Protein AF-A0A950YPU4-F1 (afdb_monomer_lite)

Radius of gyration: 30.08 Å; chains: 1; bounding box: 72×47×86 Å

pLDDT: mean 84.78, std 13.46, range [32.69, 97.94]

Structure (mmCIF, N/CA/C/O backbone):
data_AF-A0A950YPU4-F1
#
_entry.id   AF-A0A950YPU4-F1
#
loop_
_atom_site.group_PDB
_atom_site.id
_atom_site.type_symbol
_atom_site.label_atom_id
_atom_site.label_alt_id
_atom_site.label_comp_id
_atom_site.label_asym_id
_at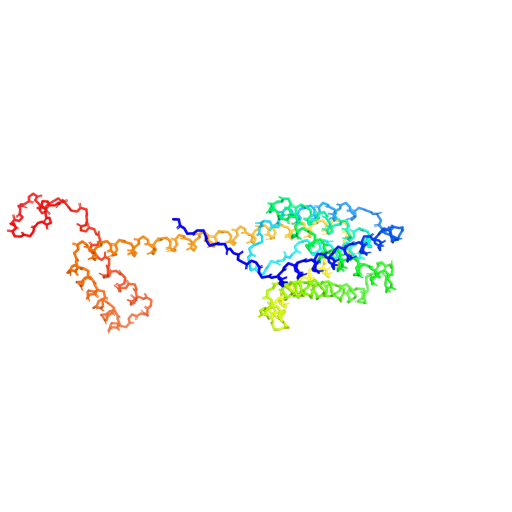om_site.label_entity_id
_atom_site.label_seq_id
_atom_site.pdbx_PDB_ins_code
_atom_site.Cartn_x
_atom_site.Cartn_y
_atom_site.Cartn_z
_atom_site.occupancy
_atom_site.B_iso_or_equiv
_atom_site.auth_seq_id
_atom_site.auth_comp_id
_atom_site.auth_asym_id
_atom_site.auth_atom_id
_atom_site.pdbx_PDB_model_num
ATOM 1 N N . MET A 1 1 ? 6.095 -17.976 42.812 1.00 37.03 1 MET A N 1
ATOM 2 C CA . MET A 1 1 ? 7.242 -18.611 42.129 1.00 37.03 1 MET A CA 1
ATOM 3 C C . MET A 1 1 ? 6.742 -19.830 41.375 1.00 37.03 1 MET A C 1
ATOM 5 O O . MET A 1 1 ? 6.429 -20.829 41.999 1.00 37.03 1 MET A O 1
ATOM 9 N N . ALA A 1 2 ? 6.620 -19.720 40.057 1.00 33.47 2 ALA A N 1
ATOM 10 C CA . ALA A 1 2 ? 6.517 -20.853 39.142 1.00 33.47 2 ALA A CA 1
ATOM 11 C C . ALA A 1 2 ? 7.068 -20.357 37.800 1.00 33.47 2 ALA A C 1
ATOM 13 O O . ALA A 1 2 ? 6.346 -19.813 36.968 1.00 33.47 2 ALA A O 1
ATOM 14 N N . HIS A 1 3 ? 8.393 -20.418 37.658 1.00 37.59 3 HIS A N 1
ATOM 15 C CA . HIS A 1 3 ? 9.059 -20.189 36.383 1.00 37.59 3 HIS A CA 1
ATOM 16 C C . HIS A 1 3 ? 8.710 -21.356 35.458 1.00 37.59 3 HIS A C 1
ATOM 18 O O . HIS A 1 3 ? 9.311 -22.422 35.545 1.00 37.59 3 HIS A O 1
ATOM 24 N N . GLY A 1 4 ? 7.720 -21.150 34.589 1.00 32.69 4 GLY A N 1
ATOM 25 C CA . GLY A 1 4 ? 7.492 -22.005 33.433 1.00 32.69 4 GLY A CA 1
ATOM 26 C C . GLY A 1 4 ? 8.664 -21.850 32.472 1.00 32.69 4 GLY A C 1
ATOM 27 O O . GLY A 1 4 ? 8.747 -20.877 31.724 1.00 32.69 4 GLY A O 1
ATOM 28 N N . THR A 1 5 ? 9.601 -22.788 32.528 1.00 39.25 5 THR A N 1
ATOM 29 C CA . THR A 1 5 ? 10.620 -22.976 31.504 1.00 39.25 5 THR A CA 1
ATOM 30 C C . THR A 1 5 ? 9.911 -23.373 30.214 1.00 39.25 5 THR A C 1
ATOM 32 O O . THR A 1 5 ? 9.406 -24.483 30.070 1.00 39.25 5 THR A O 1
ATOM 35 N N . ALA A 1 6 ? 9.838 -22.437 29.268 1.00 40.47 6 ALA A N 1
ATOM 36 C CA . ALA A 1 6 ? 9.445 -22.730 27.901 1.00 40.47 6 ALA A CA 1
ATOM 37 C C . ALA A 1 6 ? 10.455 -23.732 27.326 1.00 40.47 6 ALA A C 1
ATOM 39 O O . ALA A 1 6 ? 11.564 -23.365 26.933 1.00 40.47 6 ALA A O 1
ATOM 40 N N . VAL A 1 7 ? 10.087 -25.012 27.321 1.00 41.72 7 VAL A N 1
ATOM 41 C CA . VAL A 1 7 ? 10.787 -26.048 26.568 1.00 41.72 7 VAL A CA 1
ATOM 42 C C . VAL A 1 7 ? 10.621 -25.680 25.098 1.00 41.72 7 VAL A C 1
ATOM 44 O O . VAL A 1 7 ? 9.592 -25.940 24.483 1.00 41.72 7 VAL A O 1
ATOM 47 N N . SER A 1 8 ? 11.608 -24.980 24.543 1.00 47.50 8 SER A N 1
ATOM 48 C CA . SER A 1 8 ? 11.641 -24.677 23.119 1.00 47.50 8 SER A CA 1
ATOM 49 C C . SER A 1 8 ? 11.805 -25.989 22.362 1.00 47.50 8 SER A C 1
ATOM 51 O O . SER A 1 8 ? 12.873 -26.604 22.435 1.00 47.50 8 SER A O 1
ATOM 53 N N . GLU A 1 9 ? 10.766 -26.434 21.660 1.00 54.72 9 GLU A N 1
ATOM 54 C CA . GLU A 1 9 ? 10.845 -27.657 20.874 1.00 54.72 9 GLU A CA 1
ATOM 55 C C . GLU A 1 9 ? 12.025 -27.596 19.880 1.00 54.72 9 GLU A C 1
ATOM 57 O O . GLU A 1 9 ? 12.201 -26.591 19.176 1.00 54.72 9 GLU A O 1
ATOM 62 N N . PRO A 1 10 ? 12.838 -28.661 19.760 1.00 56.00 10 PRO A N 1
ATOM 63 C CA . PRO A 1 10 ? 14.021 -28.688 18.893 1.00 56.00 10 PRO A CA 1
ATOM 64 C C . PRO A 1 10 ? 13.716 -28.440 17.400 1.00 56.00 10 PRO A C 1
ATOM 66 O O . PRO A 1 10 ? 14.619 -28.089 16.635 1.00 56.00 10 PRO A O 1
ATOM 69 N N . GLY A 1 11 ? 12.452 -28.567 16.974 1.00 61.72 11 GLY A N 1
ATOM 70 C CA . GLY A 1 11 ? 11.996 -28.239 15.620 1.00 61.72 11 GLY A CA 1
ATOM 71 C C . GLY A 1 11 ? 11.970 -26.737 15.308 1.00 61.72 11 GLY A C 1
ATOM 72 O O . GLY A 1 11 ? 12.298 -26.341 14.187 1.00 61.72 11 GLY A O 1
ATOM 73 N N . VAL A 1 12 ? 11.669 -25.890 16.297 1.00 66.06 12 VAL A N 1
ATOM 74 C CA . VAL A 1 12 ? 11.501 -24.436 16.109 1.00 66.06 12 VAL A CA 1
ATOM 75 C C . VAL A 1 12 ? 12.838 -23.771 15.779 1.00 66.06 12 VAL A C 1
ATOM 77 O O . VAL A 1 12 ? 12.931 -22.962 14.855 1.00 66.06 12 VAL A O 1
ATOM 80 N N . TRP A 1 13 ? 13.914 -24.176 16.455 1.00 69.62 13 TRP A N 1
ATOM 81 C CA . TRP A 1 13 ? 15.266 -23.667 16.199 1.00 69.62 13 TRP A CA 1
ATOM 82 C C . TRP A 1 13 ? 15.787 -24.020 14.803 1.00 69.62 13 TRP A C 1
ATOM 84 O O . TRP A 1 13 ? 16.475 -23.213 14.175 1.00 69.62 13 TRP A O 1
ATOM 94 N N . ARG A 1 14 ? 15.447 -25.211 14.293 1.00 78.50 14 ARG A N 1
ATOM 95 C CA . ARG A 1 14 ? 15.805 -25.622 12.927 1.00 78.50 14 ARG A CA 1
ATOM 96 C C . ARG A 1 14 ? 15.049 -24.795 11.891 1.00 78.50 14 ARG A C 1
ATOM 98 O O . ARG A 1 14 ? 15.677 -24.309 10.954 1.00 78.50 14 ARG A O 1
ATOM 105 N N . ALA A 1 15 ? 13.752 -24.568 12.095 1.00 78.69 15 ALA A N 1
ATOM 106 C CA . ALA A 1 15 ? 12.942 -23.727 11.217 1.00 78.69 15 ALA A CA 1
ATOM 107 C C . ALA A 1 15 ? 13.477 -22.287 11.133 1.00 78.69 15 ALA A C 1
ATOM 109 O O . ALA A 1 15 ? 13.693 -21.775 10.037 1.00 78.69 15 ALA A O 1
ATOM 110 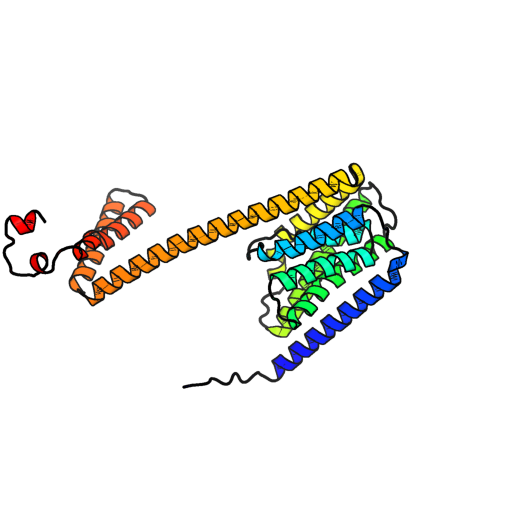N N . HIS A 1 16 ? 13.805 -21.671 12.274 1.00 81.25 16 HIS A N 1
ATOM 111 C CA . HIS A 1 16 ? 14.396 -20.329 12.307 1.00 81.25 16 HIS A CA 1
ATOM 112 C C . HIS A 1 16 ? 15.726 -20.260 11.546 1.00 81.25 16 HIS A C 1
ATOM 114 O O . HIS A 1 16 ? 15.958 -19.312 10.799 1.00 81.25 16 HIS A O 1
ATOM 120 N N . ARG A 1 17 ? 16.594 -21.273 11.691 1.00 84.75 17 ARG A N 1
ATOM 121 C CA . ARG A 1 17 ? 17.869 -21.339 10.957 1.00 84.75 17 ARG A CA 1
ATOM 122 C C . ARG A 1 17 ? 17.663 -21.476 9.452 1.00 84.75 17 ARG A C 1
ATOM 124 O O . ARG A 1 17 ? 18.348 -20.796 8.699 1.00 84.75 17 ARG A O 1
ATOM 131 N N . VAL A 1 18 ? 16.724 -22.314 9.012 1.00 84.56 18 VAL A N 1
ATOM 132 C CA . VAL A 1 18 ? 16.410 -22.478 7.583 1.00 84.56 18 VAL A CA 1
ATOM 133 C C . VAL A 1 18 ? 15.853 -21.182 6.999 1.00 84.56 18 VAL A C 1
ATOM 135 O O . VAL A 1 18 ? 16.337 -20.730 5.965 1.00 84.56 18 VAL A O 1
ATOM 138 N N . VAL A 1 19 ? 14.896 -20.542 7.676 1.00 83.69 19 VAL A N 1
ATOM 139 C CA . VAL A 1 19 ? 14.321 -19.262 7.230 1.00 83.69 19 VAL A CA 1
ATOM 140 C C . VAL A 1 19 ? 15.390 -18.174 7.146 1.00 83.69 19 VAL A C 1
ATOM 142 O O . VAL A 1 19 ? 15.451 -17.455 6.148 1.00 83.69 19 VAL A O 1
ATOM 145 N N . LEU A 1 20 ? 16.267 -18.080 8.149 1.00 85.88 20 LEU A N 1
ATOM 146 C CA . LEU A 1 20 ? 17.406 -17.164 8.128 1.00 85.88 20 LEU A CA 1
ATOM 147 C C . LEU A 1 20 ? 18.343 -17.441 6.952 1.00 85.88 20 LEU A C 1
ATOM 149 O O . LEU A 1 20 ? 18.664 -16.516 6.218 1.00 85.88 20 LEU A O 1
ATOM 153 N N . LEU A 1 21 ? 18.748 -18.697 6.745 1.00 87.12 21 LEU A N 1
ATOM 154 C CA . LEU A 1 21 ? 19.640 -19.074 5.647 1.00 87.12 21 LEU A CA 1
ATOM 155 C C . LEU A 1 21 ? 19.035 -18.727 4.285 1.00 87.12 21 LEU A C 1
ATOM 157 O O . LEU A 1 21 ? 19.708 -18.104 3.470 1.00 87.12 21 LEU A O 1
ATOM 161 N N . VAL A 1 22 ? 17.764 -19.068 4.055 1.00 87.00 22 VAL A N 1
ATOM 162 C CA . VAL A 1 22 ? 17.059 -18.746 2.804 1.00 87.00 22 VAL A CA 1
ATOM 163 C C . VAL A 1 22 ? 16.968 -17.232 2.604 1.00 87.00 22 VAL A C 1
ATOM 165 O O . VAL A 1 22 ? 17.286 -16.740 1.522 1.00 87.00 22 VAL A O 1
ATOM 168 N N . SER A 1 23 ? 16.611 -16.487 3.654 1.00 87.56 23 SER A N 1
ATOM 169 C CA . SER A 1 23 ? 16.500 -15.024 3.585 1.00 87.56 23 SER A CA 1
ATOM 170 C C . SER A 1 23 ? 17.856 -14.370 3.309 1.00 87.56 23 SER A C 1
ATOM 172 O O . SER A 1 23 ? 17.961 -13.479 2.468 1.00 87.56 23 SER A O 1
ATOM 174 N N . SER A 1 24 ? 18.921 -14.836 3.968 1.00 88.69 24 SER A N 1
ATOM 175 C CA . SER A 1 24 ? 20.287 -14.344 3.764 1.00 88.69 24 SER A CA 1
ATOM 176 C C . SER A 1 24 ? 20.830 -14.684 2.377 1.00 88.69 24 SER A C 1
ATOM 178 O O . SER A 1 24 ? 21.440 -13.822 1.749 1.00 88.69 24 SER A O 1
ATOM 180 N N . LEU A 1 25 ? 20.587 -15.898 1.871 1.00 89.62 25 LEU A N 1
ATOM 181 C CA . LEU A 1 25 ? 20.985 -16.299 0.517 1.00 89.62 25 LEU A CA 1
ATOM 182 C C . LEU A 1 25 ? 20.249 -15.480 -0.546 1.00 89.62 25 LEU A C 1
ATOM 184 O O . LEU A 1 25 ? 20.878 -14.980 -1.477 1.00 89.62 25 LEU A O 1
ATOM 188 N N . GLY A 1 26 ? 18.939 -15.287 -0.391 1.00 88.31 26 GLY A N 1
ATOM 189 C CA . GLY A 1 26 ? 18.154 -14.459 -1.304 1.00 88.31 26 GLY A CA 1
ATOM 190 C C . GLY A 1 26 ? 18.555 -12.983 -1.273 1.00 88.31 26 GLY A C 1
ATOM 191 O O . GLY A 1 26 ? 18.654 -12.339 -2.320 1.00 88.31 26 GLY A O 1
ATOM 192 N N . LEU A 1 27 ? 18.865 -12.446 -0.090 1.00 90.00 27 LEU A N 1
ATOM 193 C CA . LEU A 1 27 ? 19.398 -11.090 0.046 1.00 90.00 27 LEU A CA 1
ATOM 194 C C . LEU A 1 27 ? 20.790 -10.961 -0.597 1.00 90.00 27 LEU A C 1
ATOM 196 O O . LEU A 1 27 ? 21.054 -9.986 -1.299 1.00 90.00 27 LEU A O 1
ATOM 200 N N . ALA A 1 28 ? 21.671 -11.947 -0.416 1.00 92.00 28 ALA A N 1
ATOM 201 C CA . ALA A 1 28 ? 22.983 -11.965 -1.061 1.00 92.00 28 ALA A CA 1
ATOM 202 C C . ALA A 1 28 ? 22.856 -12.035 -2.591 1.00 92.00 28 ALA A C 1
ATOM 204 O O . ALA A 1 28 ? 23.527 -11.279 -3.294 1.00 92.00 28 ALA A O 1
ATOM 205 N N . LEU A 1 29 ? 21.951 -12.875 -3.103 1.00 92.38 29 LEU A N 1
ATOM 206 C CA . LEU A 1 29 ? 21.681 -13.000 -4.534 1.00 92.38 29 LEU A CA 1
ATOM 207 C C . LEU A 1 29 ? 21.143 -11.692 -5.126 1.00 92.38 29 LEU A C 1
ATOM 209 O O . LEU A 1 29 ? 21.689 -11.205 -6.113 1.00 92.38 29 LEU A O 1
ATOM 213 N N . SER A 1 30 ? 20.118 -11.092 -4.514 1.00 92.12 30 SER A N 1
ATOM 214 C CA . SER A 1 30 ? 19.557 -9.815 -4.985 1.00 92.12 30 SER A CA 1
ATOM 215 C C . SER A 1 30 ? 20.586 -8.684 -4.942 1.00 92.12 30 SER A C 1
ATOM 217 O O . SER A 1 30 ? 20.672 -7.906 -5.889 1.00 92.12 30 SER A O 1
ATOM 219 N N . THR A 1 31 ? 21.432 -8.641 -3.908 1.00 92.56 31 THR A N 1
ATOM 220 C CA . THR A 1 31 ? 22.546 -7.685 -3.806 1.00 92.56 31 THR A CA 1
ATOM 221 C C . THR A 1 31 ? 23.587 -7.923 -4.903 1.00 92.56 31 THR A C 1
ATOM 223 O O . THR A 1 31 ? 24.061 -6.973 -5.527 1.00 92.56 31 THR A O 1
ATOM 226 N N . GLY A 1 32 ? 23.928 -9.185 -5.177 1.00 92.12 32 GLY A N 1
ATOM 227 C CA . GLY A 1 32 ? 24.843 -9.568 -6.253 1.00 92.12 32 GLY A CA 1
ATOM 228 C C . GLY A 1 32 ? 24.324 -9.150 -7.628 1.00 92.12 32 GLY A C 1
ATOM 229 O O . GLY A 1 32 ? 25.058 -8.524 -8.391 1.00 92.12 32 GLY A O 1
ATOM 230 N N . VAL A 1 33 ? 2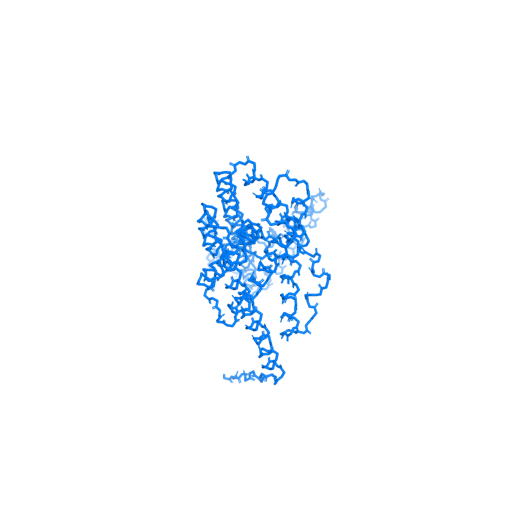3.045 -9.414 -7.916 1.00 92.25 33 VAL A N 1
ATOM 231 C CA . VAL A 1 33 ? 22.379 -9.006 -9.165 1.00 92.25 33 VAL A CA 1
ATOM 232 C C . VAL A 1 33 ? 22.330 -7.483 -9.290 1.00 92.25 33 VAL A C 1
ATOM 234 O O . VAL A 1 33 ? 22.712 -6.953 -10.332 1.00 92.25 33 VAL A O 1
ATOM 237 N N . ALA A 1 34 ? 21.928 -6.774 -8.232 1.00 91.75 34 ALA A N 1
ATOM 238 C CA . ALA A 1 34 ? 21.897 -5.313 -8.200 1.00 91.75 34 ALA A CA 1
ATOM 239 C C . ALA A 1 34 ? 23.284 -4.709 -8.474 1.00 91.75 34 ALA A C 1
ATOM 241 O O . ALA A 1 34 ? 23.422 -3.800 -9.290 1.00 91.75 34 ALA A O 1
ATOM 242 N N . ARG A 1 35 ? 24.336 -5.256 -7.853 1.00 91.81 35 ARG A N 1
ATOM 243 C CA . ARG A 1 35 ? 25.717 -4.805 -8.069 1.00 91.81 35 ARG A CA 1
ATOM 244 C C . ARG A 1 35 ? 26.214 -5.115 -9.480 1.00 91.81 35 ARG A C 1
ATOM 246 O O . ARG A 1 35 ? 26.854 -4.263 -10.090 1.00 91.81 35 ARG A O 1
ATOM 253 N N . PHE A 1 36 ? 25.922 -6.305 -10.000 1.00 92.06 36 PHE A N 1
ATOM 254 C CA . PHE A 1 36 ? 26.320 -6.711 -11.349 1.00 92.06 36 PHE A CA 1
ATOM 255 C C . PHE A 1 36 ? 25.636 -5.862 -12.429 1.00 92.06 36 PHE A C 1
ATOM 257 O O . PHE A 1 36 ? 26.261 -5.486 -13.417 1.00 92.06 36 PHE A O 1
ATOM 264 N N . ARG A 1 37 ? 24.361 -5.513 -12.222 1.00 88.75 37 ARG A N 1
ATOM 265 C CA . ARG A 1 37 ? 23.560 -4.694 -13.143 1.00 88.75 37 ARG A CA 1
ATOM 266 C C . ARG A 1 37 ? 23.671 -3.186 -12.892 1.00 88.75 37 ARG A C 1
ATOM 268 O O . ARG A 1 37 ? 23.079 -2.423 -13.645 1.00 88.75 37 ARG A O 1
ATOM 275 N N . LEU A 1 38 ? 24.475 -2.737 -11.927 1.00 84.19 38 LEU A N 1
ATOM 276 C CA . LEU A 1 38 ? 24.685 -1.315 -11.620 1.00 84.19 38 LEU A CA 1
ATOM 277 C C . LEU A 1 38 ? 25.009 -0.435 -12.852 1.00 84.19 38 LEU A C 1
ATOM 279 O O . LEU A 1 38 ? 24.516 0.690 -12.897 1.00 84.19 38 LEU A O 1
ATOM 283 N N . PRO A 1 39 ? 25.793 -0.884 -13.859 1.00 86.19 39 PRO A N 1
ATOM 284 C CA . PRO A 1 39 ? 26.062 -0.071 -15.052 1.00 86.19 39 PRO A CA 1
ATOM 285 C C . PRO A 1 39 ? 24.850 0.116 -15.977 1.00 86.19 39 PRO A C 1
ATOM 287 O O . PRO A 1 39 ? 24.856 1.019 -16.804 1.00 86.19 39 PRO A O 1
ATOM 290 N N . SER A 1 40 ? 23.827 -0.737 -15.855 1.00 79.88 40 SER A N 1
ATOM 291 C CA . SER A 1 40 ? 22.588 -0.663 -16.646 1.00 79.88 40 SER A CA 1
ATOM 292 C C . SER A 1 40 ? 21.517 0.237 -16.022 1.00 79.88 40 SER A C 1
ATOM 294 O O . SER A 1 40 ? 20.440 0.392 -16.593 1.00 79.88 40 SER A O 1
ATOM 296 N N . ASP A 1 41 ? 21.795 0.809 -14.847 1.00 88.25 41 ASP A N 1
ATOM 297 C CA . ASP A 1 41 ? 20.858 1.683 -14.153 1.00 88.25 41 ASP A CA 1
ATOM 298 C C . ASP A 1 41 ? 20.869 3.102 -14.732 1.00 88.25 41 ASP A C 1
ATOM 300 O O . ASP A 1 41 ? 21.918 3.728 -14.912 1.00 88.25 41 ASP A O 1
ATOM 304 N N . HIS A 1 42 ? 19.677 3.655 -14.934 1.00 87.62 42 HIS A N 1
ATOM 305 C CA . HIS A 1 42 ? 19.490 5.042 -15.328 1.00 87.62 42 HIS A CA 1
ATOM 306 C C . HIS A 1 42 ? 19.556 5.934 -14.086 1.00 87.62 42 HIS A C 1
ATOM 308 O O . HIS A 1 42 ? 18.779 5.772 -13.147 1.00 87.62 42 HIS A O 1
ATOM 314 N N . ARG A 1 43 ? 20.475 6.904 -14.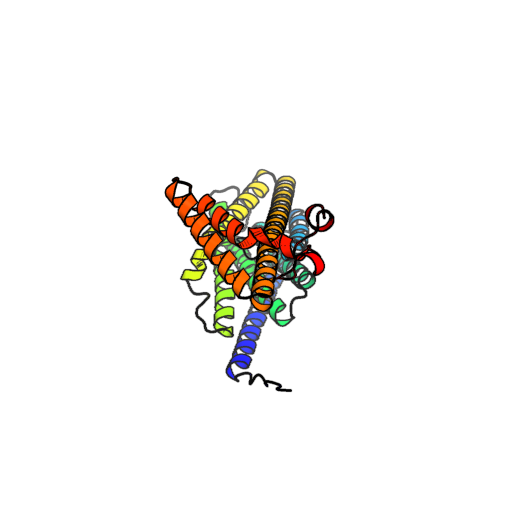075 1.00 86.88 43 ARG A N 1
ATOM 315 C CA . ARG A 1 43 ? 20.612 7.879 -12.983 1.00 86.88 43 ARG A CA 1
ATOM 316 C C . ARG A 1 43 ? 20.190 9.254 -13.467 1.00 86.88 43 ARG A C 1
ATOM 318 O O . ARG A 1 43 ? 20.810 9.813 -14.367 1.00 86.88 43 ARG A O 1
ATOM 325 N N . ASN A 1 44 ? 19.128 9.793 -12.882 1.00 91.81 44 ASN A N 1
ATOM 326 C CA . ASN A 1 44 ? 18.585 11.103 -13.236 1.00 91.81 44 ASN A CA 1
ATOM 327 C C . ASN A 1 44 ? 17.854 11.724 -12.027 1.00 91.81 44 ASN A C 1
ATOM 329 O O . ASN A 1 44 ? 17.923 11.206 -10.911 1.00 91.81 44 ASN A O 1
ATOM 333 N N . GLY A 1 45 ? 17.130 12.829 -12.234 1.00 91.88 45 GLY A N 1
ATOM 334 C CA . GLY A 1 45 ? 16.366 13.485 -11.164 1.00 91.88 45 GLY A CA 1
ATOM 335 C C . GLY A 1 45 ? 15.344 12.574 -10.464 1.00 91.88 45 GLY A C 1
ATOM 336 O O . GLY A 1 45 ? 15.075 12.763 -9.278 1.00 91.88 45 GLY A O 1
ATOM 337 N N . LEU A 1 46 ? 14.824 11.543 -11.146 1.00 94.56 46 LEU A N 1
ATOM 338 C CA . LEU A 1 46 ? 13.898 10.577 -10.549 1.00 94.56 46 LEU A CA 1
ATOM 339 C C . LEU A 1 46 ? 14.581 9.735 -9.463 1.00 94.56 46 LEU A C 1
ATOM 341 O O . LEU A 1 46 ? 13.938 9.415 -8.468 1.00 94.56 46 LEU A O 1
ATOM 345 N N . SER A 1 47 ? 15.879 9.435 -9.591 1.00 94.94 47 SER A N 1
ATOM 346 C CA . SER A 1 47 ? 16.643 8.719 -8.558 1.00 94.94 47 SER A CA 1
ATOM 347 C C . SER A 1 47 ? 16.624 9.459 -7.218 1.00 94.94 47 SER A C 1
ATOM 349 O O . SER A 1 47 ? 16.474 8.835 -6.170 1.00 94.94 47 SER A O 1
ATOM 351 N N . VAL A 1 48 ? 16.715 10.793 -7.248 1.00 95.81 48 VAL A N 1
ATOM 352 C CA . VAL A 1 48 ? 16.647 11.629 -6.040 1.00 95.81 48 VAL A CA 1
ATOM 353 C C . VAL A 1 48 ? 15.230 11.637 -5.473 1.00 95.81 48 VAL A C 1
ATOM 355 O O . VAL A 1 48 ? 15.051 11.394 -4.281 1.00 95.81 48 VAL A O 1
ATOM 358 N N . VAL A 1 49 ? 14.218 11.849 -6.323 1.00 96.69 49 VAL A N 1
ATOM 359 C CA . VAL A 1 49 ? 12.806 11.867 -5.899 1.00 96.69 49 VAL A CA 1
ATOM 360 C C . VAL A 1 49 ? 12.403 10.537 -5.260 1.00 96.69 49 VAL A C 1
ATOM 362 O O . VAL A 1 49 ? 11.837 10.534 -4.169 1.00 96.69 49 VAL A O 1
ATOM 365 N N . LEU A 1 50 ? 12.735 9.407 -5.890 1.00 96.94 50 LEU A N 1
ATOM 366 C CA . LEU A 1 50 ? 12.424 8.080 -5.355 1.00 96.94 50 LEU A CA 1
ATOM 367 C C . LEU A 1 50 ? 13.274 7.731 -4.127 1.00 96.94 50 LEU A C 1
ATOM 369 O O . LEU A 1 50 ? 12.772 7.066 -3.227 1.00 96.94 50 LEU A O 1
ATOM 373 N N . GLY A 1 51 ? 14.515 8.217 -4.029 1.00 96.12 51 GLY A N 1
ATOM 374 C CA . GLY A 1 51 ? 15.329 8.079 -2.818 1.00 96.12 51 GLY A CA 1
ATOM 375 C C . GLY A 1 51 ? 14.720 8.804 -1.612 1.00 96.12 51 GLY A C 1
ATOM 376 O O . GLY A 1 51 ? 14.584 8.216 -0.539 1.00 96.12 51 GLY A O 1
ATOM 377 N N . VAL A 1 52 ? 14.276 10.052 -1.794 1.00 96.00 52 VAL A N 1
ATOM 378 C CA . VAL A 1 52 ? 13.571 10.819 -0.749 1.00 96.00 52 VAL A CA 1
ATOM 379 C C . VAL A 1 52 ? 12.233 10.165 -0.405 1.00 96.00 52 VAL A C 1
ATOM 381 O O . VAL A 1 52 ? 11.912 9.998 0.772 1.00 96.00 52 VAL A O 1
ATOM 384 N N . ALA A 1 53 ? 11.474 9.733 -1.414 1.00 95.50 53 ALA A N 1
ATOM 385 C CA . ALA A 1 53 ? 10.215 9.025 -1.210 1.00 95.50 53 ALA A CA 1
ATOM 386 C C . ALA A 1 53 ? 10.414 7.691 -0.468 1.00 95.50 53 ALA A C 1
ATOM 388 O O . ALA A 1 53 ? 9.588 7.332 0.369 1.00 95.50 53 ALA A O 1
ATOM 389 N N . ALA A 1 54 ? 11.522 6.979 -0.697 1.00 95.19 54 ALA A N 1
ATOM 390 C CA . ALA A 1 54 ? 11.847 5.753 0.029 1.00 95.19 54 ALA 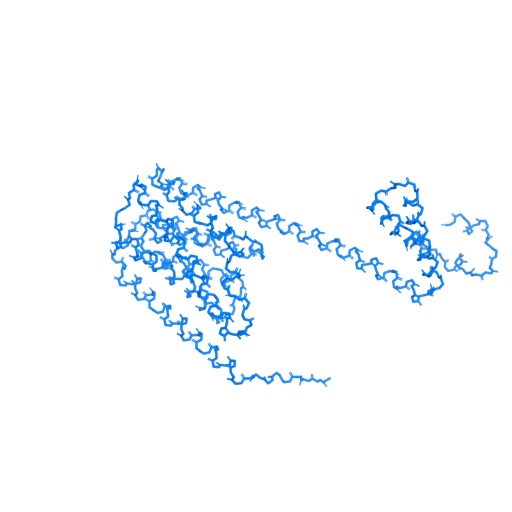A CA 1
ATOM 391 C C . ALA A 1 54 ? 12.037 6.034 1.525 1.00 95.19 54 ALA A C 1
ATOM 393 O O . ALA A 1 54 ? 11.403 5.377 2.354 1.00 95.19 54 ALA A O 1
ATOM 394 N N . LEU A 1 55 ? 12.814 7.067 1.873 1.00 94.38 55 LEU A N 1
ATOM 395 C CA . LEU A 1 55 ? 12.983 7.510 3.261 1.00 94.38 55 LEU A CA 1
ATOM 396 C C . LEU A 1 55 ? 11.641 7.916 3.890 1.00 94.38 55 LEU A C 1
ATOM 398 O O . LEU A 1 55 ? 11.312 7.465 4.987 1.00 94.38 55 LEU A O 1
ATOM 402 N N . ALA A 1 56 ? 10.838 8.713 3.178 1.00 92.06 56 ALA A N 1
ATOM 403 C CA . ALA A 1 56 ? 9.516 9.137 3.638 1.00 92.06 56 ALA A CA 1
ATOM 404 C C . ALA A 1 56 ? 8.568 7.945 3.859 1.00 92.06 56 ALA A C 1
ATOM 406 O O . ALA A 1 56 ? 7.840 7.912 4.850 1.00 92.06 56 ALA A O 1
ATOM 407 N N . SER A 1 57 ? 8.613 6.932 2.989 1.00 90.06 57 SER A N 1
ATOM 408 C CA . SER A 1 57 ? 7.805 5.715 3.122 1.00 90.06 57 SER A CA 1
ATOM 409 C C . SER A 1 57 ? 8.217 4.849 4.311 1.00 90.06 57 SER A C 1
ATOM 411 O O . SER A 1 57 ? 7.350 4.371 5.044 1.00 90.06 57 SER A O 1
ATOM 413 N N . GLY A 1 58 ? 9.522 4.716 4.564 1.00 86.62 58 GLY A N 1
ATOM 414 C CA . GLY A 1 58 ? 10.035 4.030 5.746 1.00 86.62 58 GLY A CA 1
ATOM 415 C C . GLY A 1 58 ? 9.675 4.770 7.032 1.00 86.62 58 GLY A C 1
ATOM 416 O O . GLY A 1 58 ? 9.328 4.142 8.035 1.00 86.62 58 GLY A O 1
ATOM 417 N N . LEU A 1 59 ? 9.663 6.109 6.999 1.00 86.12 59 LEU A N 1
ATOM 418 C CA . LEU A 1 59 ? 9.116 6.895 8.096 1.00 86.12 59 LEU A CA 1
ATOM 419 C C . LEU A 1 59 ? 7.630 6.599 8.240 1.00 86.12 59 LEU A C 1
ATOM 421 O O . LEU A 1 59 ? 7.244 6.186 9.313 1.00 86.12 59 LEU A O 1
ATOM 425 N N . ALA A 1 60 ? 6.798 6.686 7.204 1.00 80.44 60 ALA A N 1
ATOM 426 C CA . ALA A 1 60 ? 5.345 6.479 7.289 1.00 80.44 60 ALA A CA 1
ATOM 427 C C . ALA A 1 60 ? 4.905 5.092 7.813 1.00 80.44 60 ALA A C 1
ATOM 429 O O . ALA A 1 60 ? 3.756 4.908 8.199 1.00 80.44 60 ALA A O 1
ATOM 430 N N . VAL A 1 61 ? 5.805 4.118 7.915 1.00 71.19 61 VAL A N 1
ATOM 431 C CA . VAL A 1 61 ? 5.489 2.742 8.307 1.00 71.19 61 VAL A CA 1
ATOM 432 C C . VAL A 1 61 ? 4.844 2.621 9.707 1.00 71.19 61 VAL A C 1
ATOM 434 O O . VAL A 1 61 ? 3.956 1.794 9.899 1.00 71.19 61 VAL A O 1
ATOM 437 N N . ALA A 1 62 ? 5.204 3.447 10.699 1.00 53.59 62 ALA A N 1
ATOM 438 C CA . ALA A 1 62 ? 4.562 3.375 12.030 1.00 53.59 62 ALA A CA 1
ATOM 439 C C . ALA A 1 62 ? 3.094 3.853 12.042 1.00 53.59 62 ALA A C 1
ATOM 441 O O . ALA A 1 62 ? 2.431 3.786 13.072 1.00 53.59 62 ALA A O 1
ATOM 442 N N . SER A 1 63 ? 2.602 4.323 10.897 1.00 51.75 63 SER A N 1
ATOM 443 C CA . SER A 1 63 ? 1.264 4.861 10.697 1.00 51.75 63 SER A CA 1
ATOM 444 C C . SER A 1 63 ? 0.314 3.877 9.985 1.00 51.75 63 SER A C 1
ATOM 446 O O . SER A 1 63 ? -0.866 4.155 9.817 1.00 51.75 63 SER A O 1
ATOM 448 N N . ALA A 1 64 ? 0.787 2.704 9.562 1.00 52.66 64 ALA A N 1
ATOM 449 C CA . ALA A 1 64 ? -0.072 1.688 8.954 1.00 52.66 64 ALA A CA 1
ATOM 450 C C . ALA A 1 64 ? -0.618 0.740 10.038 1.00 52.66 64 ALA A C 1
ATOM 452 O O . ALA A 1 64 ? 0.118 -0.110 10.537 1.00 52.66 64 ALA A O 1
ATOM 453 N N . GLY A 1 65 ? -1.887 0.907 10.423 1.00 49.09 65 GLY A N 1
ATOM 454 C CA . GLY A 1 65 ? -2.631 -0.097 11.193 1.00 49.09 65 GLY A CA 1
ATOM 455 C C . GLY A 1 65 ? -2.999 -1.328 10.345 1.00 49.09 65 GLY A C 1
ATOM 456 O O . GLY A 1 65 ? -2.827 -1.323 9.129 1.00 49.09 65 GLY A O 1
ATOM 457 N N . ASP A 1 66 ? -3.539 -2.374 10.985 1.00 46.03 66 ASP A N 1
ATOM 458 C CA . ASP A 1 66 ? -3.875 -3.690 10.390 1.00 46.03 66 ASP A CA 1
ATOM 459 C C . ASP A 1 66 ? -4.907 -3.693 9.239 1.00 46.03 66 ASP A C 1
ATOM 461 O O . ASP A 1 66 ? -5.238 -4.754 8.709 1.00 46.03 66 ASP A O 1
ATOM 465 N N . THR A 1 67 ? -5.443 -2.542 8.824 1.00 39.38 67 THR A N 1
ATOM 466 C CA . THR A 1 67 ? -6.454 -2.470 7.760 1.00 39.38 67 THR A CA 1
ATOM 467 C C . THR A 1 67 ? -5.870 -1.862 6.487 1.00 39.38 67 THR A C 1
ATOM 469 O O . THR A 1 67 ? -5.322 -0.764 6.501 1.00 39.38 67 THR A O 1
ATOM 472 N N . THR A 1 68 ? -5.953 -2.636 5.393 1.00 48.78 68 THR A N 1
ATOM 473 C CA . THR A 1 68 ? -5.773 -2.244 3.976 1.00 48.78 68 THR A CA 1
ATOM 474 C C . THR A 1 68 ? -4.903 -1.004 3.756 1.00 48.78 68 THR A C 1
ATOM 476 O O . THR A 1 68 ? -5.388 0.045 3.333 1.00 48.78 68 THR A O 1
ATOM 479 N N . SER A 1 69 ? -3.610 -1.109 4.062 1.00 50.97 69 SER A N 1
ATOM 480 C CA . SER A 1 69 ? -2.676 -0.011 3.838 1.00 50.97 69 SER A CA 1
ATOM 481 C C . SER A 1 69 ? -2.204 -0.002 2.384 1.00 50.97 69 SER A C 1
ATOM 483 O O . SER A 1 69 ? -1.695 -0.994 1.860 1.00 50.97 69 SER A O 1
ATOM 485 N N . VAL A 1 70 ? -2.369 1.144 1.721 1.00 59.25 70 VAL A N 1
ATOM 486 C CA . VAL A 1 70 ? -1.616 1.469 0.506 1.00 59.25 70 VAL A CA 1
ATOM 487 C C . VAL A 1 70 ? -0.149 1.517 0.910 1.00 59.25 70 VAL A C 1
ATOM 489 O O . VAL A 1 70 ? 0.255 2.359 1.715 1.00 59.25 70 VAL A O 1
ATOM 492 N N . SER A 1 71 ? 0.653 0.592 0.393 1.00 72.75 71 SER A N 1
ATOM 493 C CA . SER A 1 71 ? 2.074 0.561 0.719 1.00 72.75 71 SER A CA 1
ATOM 494 C C . SER A 1 71 ? 2.792 1.623 -0.111 1.00 72.75 71 SER A C 1
ATOM 496 O O . SER A 1 71 ? 3.124 1.421 -1.279 1.00 72.75 71 SER A O 1
ATOM 498 N N . ALA A 1 72 ? 3.023 2.791 0.492 1.00 80.56 72 ALA A N 1
ATOM 499 C CA . ALA A 1 72 ? 3.778 3.858 -0.158 1.00 80.56 72 ALA A CA 1
ATOM 500 C C . ALA A 1 72 ? 5.209 3.406 -0.514 1.00 80.56 72 ALA A C 1
ATOM 502 O O . ALA A 1 72 ? 5.751 3.837 -1.528 1.00 80.56 72 ALA A O 1
ATOM 503 N N . SER A 1 73 ? 5.800 2.489 0.266 1.00 85.94 73 SER A N 1
ATOM 504 C CA . SER A 1 73 ? 7.110 1.905 -0.048 1.00 85.94 73 SER A CA 1
ATOM 505 C C . SER A 1 73 ? 7.052 0.997 -1.276 1.00 85.94 73 SER A C 1
ATOM 507 O O . SER A 1 73 ? 7.967 1.038 -2.094 1.00 85.94 73 SER A O 1
ATOM 509 N N . PHE A 1 74 ? 5.963 0.241 -1.464 1.00 90.62 74 PHE A N 1
ATOM 510 C CA . PHE A 1 74 ? 5.746 -0.562 -2.670 1.00 90.62 74 PHE A CA 1
ATOM 511 C C . PHE A 1 74 ? 5.693 0.304 -3.933 1.00 90.62 74 PHE A C 1
ATOM 513 O O . PHE A 1 74 ? 6.348 -0.019 -4.921 1.00 90.62 74 PHE A O 1
ATOM 520 N N . LEU A 1 75 ? 4.952 1.418 -3.904 1.00 93.50 75 LEU A N 1
ATOM 521 C CA . LEU A 1 75 ? 4.878 2.327 -5.051 1.00 93.50 75 LEU A CA 1
ATOM 522 C C . LEU A 1 75 ? 6.275 2.828 -5.444 1.00 93.50 75 LEU A C 1
ATOM 524 O O . LEU A 1 75 ? 6.640 2.805 -6.618 1.00 93.50 75 LEU A O 1
ATOM 528 N N . VAL A 1 76 ? 7.068 3.249 -4.457 1.00 95.38 76 VAL A N 1
ATOM 529 C CA . VAL A 1 76 ? 8.419 3.779 -4.677 1.00 95.38 76 VAL A CA 1
ATOM 530 C C . VAL A 1 76 ? 9.357 2.718 -5.253 1.00 95.38 76 VAL A C 1
ATOM 532 O O . VAL A 1 76 ? 10.051 2.991 -6.233 1.00 95.38 76 VAL A O 1
ATOM 535 N N . THR A 1 77 ? 9.371 1.509 -4.686 1.00 95.06 77 THR A N 1
ATOM 536 C CA . THR A 1 77 ? 10.268 0.433 -5.139 1.00 95.06 77 THR A CA 1
ATOM 537 C C . THR A 1 77 ? 9.873 -0.111 -6.507 1.00 95.06 77 THR A C 1
ATOM 539 O O . THR A 1 77 ? 10.749 -0.356 -7.337 1.00 95.06 77 THR A O 1
ATOM 542 N N . ALA A 1 78 ? 8.574 -0.234 -6.791 1.00 96.56 78 ALA A N 1
ATOM 543 C CA . ALA A 1 78 ? 8.083 -0.650 -8.100 1.00 96.56 78 ALA A CA 1
ATOM 544 C C . ALA A 1 78 ? 8.428 0.381 -9.188 1.00 96.56 78 ALA A C 1
ATOM 546 O O . ALA A 1 78 ? 8.912 0.006 -10.253 1.00 96.56 78 ALA A O 1
ATOM 547 N N . LEU A 1 79 ? 8.261 1.682 -8.919 1.00 97.06 79 LEU A N 1
ATOM 548 C CA . LEU A 1 79 ? 8.659 2.730 -9.866 1.00 97.06 79 LEU A CA 1
ATOM 549 C C . LEU A 1 79 ? 10.180 2.778 -10.070 1.00 97.06 79 LEU A C 1
ATOM 551 O O . LEU A 1 79 ? 10.636 2.968 -11.196 1.00 97.06 79 LEU A O 1
ATOM 555 N N . ALA A 1 80 ? 10.974 2.554 -9.019 1.00 97.31 80 ALA A N 1
ATOM 556 C CA . ALA A 1 80 ? 12.427 2.448 -9.151 1.00 97.31 80 ALA A CA 1
ATOM 557 C C . ALA A 1 80 ? 12.829 1.240 -10.014 1.00 97.31 80 ALA A C 1
ATOM 559 O O . ALA A 1 80 ? 13.703 1.366 -10.873 1.00 97.31 80 ALA A O 1
ATOM 560 N N . ALA A 1 81 ? 12.154 0.101 -9.841 1.00 96.81 81 ALA A N 1
ATOM 561 C CA . ALA A 1 81 ? 12.359 -1.087 -10.663 1.00 96.81 81 ALA A CA 1
ATOM 562 C C . ALA A 1 81 ? 12.015 -0.851 -12.138 1.00 96.81 81 ALA A C 1
ATOM 564 O O . ALA A 1 81 ? 12.771 -1.275 -13.009 1.00 96.81 81 ALA A O 1
ATOM 565 N N . VAL A 1 82 ? 10.915 -0.147 -12.414 1.00 96.62 82 VAL A N 1
ATOM 566 C CA . VAL A 1 82 ? 10.457 0.139 -13.780 1.00 96.62 82 VAL A CA 1
ATOM 567 C C . VAL A 1 82 ? 11.356 1.150 -14.497 1.00 96.62 82 VAL A C 1
ATOM 569 O O . VAL A 1 82 ? 11.691 0.943 -15.659 1.00 96.62 82 VAL A O 1
ATOM 572 N N . PHE A 1 83 ? 11.739 2.250 -13.840 1.00 95.75 83 PHE A N 1
ATOM 573 C CA . PHE A 1 83 ? 12.366 3.389 -14.528 1.00 95.75 83 PHE A CA 1
ATOM 574 C C . PHE A 1 83 ? 13.878 3.504 -14.352 1.00 95.75 83 PHE A C 1
ATOM 576 O O . PHE A 1 83 ? 14.540 4.091 -15.207 1.00 95.75 83 PHE A O 1
ATOM 583 N N . LEU A 1 84 ? 14.427 3.011 -13.241 1.00 95.12 84 LEU A N 1
ATOM 584 C CA . LEU A 1 84 ? 15.831 3.237 -12.893 1.00 95.12 84 LEU A CA 1
ATOM 585 C C . LEU A 1 84 ? 16.665 1.971 -13.058 1.00 95.12 84 LEU A C 1
ATOM 587 O O . LEU A 1 84 ? 17.745 2.044 -13.633 1.00 95.12 84 LEU A O 1
ATOM 591 N N . GLY A 1 85 ? 16.145 0.819 -12.633 1.00 94.62 85 GLY A N 1
ATOM 592 C CA . GLY A 1 85 ? 16.798 -0.478 -12.796 1.00 94.62 85 GLY A CA 1
ATOM 593 C C . GLY A 1 85 ? 17.069 -1.213 -11.476 1.00 94.62 85 GLY A C 1
ATOM 594 O O . GLY A 1 85 ? 16.650 -0.762 -10.402 1.00 94.62 85 GLY A O 1
ATOM 595 N N . PRO A 1 86 ? 17.726 -2.388 -11.545 1.00 96.00 86 PRO A N 1
ATOM 596 C CA . PRO A 1 86 ? 17.915 -3.287 -10.411 1.00 96.00 86 PRO A CA 1
ATOM 597 C C . PRO A 1 86 ? 18.625 -2.658 -9.215 1.00 96.00 86 PRO A C 1
ATOM 599 O O . PRO A 1 86 ? 18.244 -2.937 -8.076 1.00 96.00 86 PRO A O 1
ATOM 602 N N . ALA A 1 87 ? 19.636 -1.814 -9.432 1.00 95.31 87 ALA A N 1
ATOM 603 C CA . ALA A 1 87 ? 20.375 -1.250 -8.308 1.00 95.31 87 ALA A CA 1
ATOM 604 C C . ALA A 1 87 ? 19.564 -0.194 -7.557 1.00 95.31 87 ALA A C 1
ATOM 606 O O . ALA A 1 87 ? 19.531 -0.188 -6.329 1.00 95.31 87 ALA A O 1
ATOM 607 N N . SER A 1 88 ? 18.861 0.664 -8.283 1.00 95.62 88 SER A N 1
ATOM 608 C CA . SER A 1 88 ? 18.002 1.703 -7.722 1.00 95.62 88 SER A CA 1
ATOM 609 C C . SER A 1 88 ? 16.779 1.103 -7.030 1.00 95.62 88 SER A C 1
ATOM 611 O O . SER A 1 88 ? 16.386 1.573 -5.959 1.00 95.62 88 SER A O 1
ATOM 613 N N . ALA A 1 89 ? 16.213 0.026 -7.581 1.00 96.75 89 ALA A N 1
ATOM 614 C CA . ALA A 1 89 ? 15.167 -0.757 -6.924 1.00 96.75 89 ALA A CA 1
ATOM 615 C C . ALA A 1 89 ? 15.653 -1.354 -5.595 1.00 96.75 89 ALA A C 1
ATOM 617 O O . ALA A 1 89 ? 14.974 -1.245 -4.575 1.00 96.75 89 ALA A O 1
ATOM 618 N N . TRP A 1 90 ? 16.861 -1.925 -5.584 1.00 96.69 90 TRP A N 1
ATOM 619 C CA . TRP A 1 90 ? 17.474 -2.447 -4.364 1.00 96.69 90 TRP A CA 1
ATOM 620 C C . TRP A 1 90 ? 17.722 -1.338 -3.333 1.00 96.69 90 TRP A C 1
ATOM 622 O O . TRP A 1 90 ? 17.324 -1.478 -2.180 1.00 96.69 90 TRP A O 1
ATOM 632 N N . VAL A 1 91 ? 18.317 -0.211 -3.742 1.00 96.06 91 VAL A N 1
ATOM 633 C CA . VAL A 1 91 ? 18.617 0.920 -2.846 1.00 96.06 91 VAL A CA 1
ATOM 634 C C . VAL A 1 91 ? 17.340 1.486 -2.234 1.00 96.06 91 VAL A C 1
ATOM 636 O O . VAL A 1 91 ? 17.282 1.671 -1.023 1.00 96.06 91 VAL A O 1
ATOM 639 N N . THR A 1 92 ? 16.305 1.737 -3.037 1.00 96.19 92 THR A N 1
ATOM 640 C CA . THR A 1 92 ? 15.032 2.268 -2.523 1.00 96.19 92 THR A CA 1
ATOM 641 C C . THR A 1 92 ? 14.352 1.297 -1.558 1.00 96.19 92 THR A C 1
ATOM 643 O O . THR A 1 92 ? 13.867 1.735 -0.515 1.00 96.19 92 THR A O 1
ATOM 646 N N . ALA A 1 93 ? 14.386 -0.011 -1.832 1.00 95.12 93 ALA A N 1
ATOM 647 C CA . ALA A 1 93 ? 13.865 -1.027 -0.917 1.00 95.12 93 ALA A CA 1
ATOM 648 C C . ALA A 1 93 ? 14.643 -1.058 0.408 1.00 95.12 93 ALA A C 1
ATOM 650 O O . ALA A 1 93 ? 14.041 -1.033 1.479 1.00 95.12 93 ALA A O 1
ATOM 651 N N . VAL A 1 94 ? 15.978 -1.041 0.351 1.00 95.31 94 VAL A N 1
ATOM 652 C CA . VAL A 1 94 ? 16.832 -1.032 1.548 1.00 95.31 94 VAL A CA 1
ATOM 653 C C . VAL A 1 94 ? 16.638 0.240 2.364 1.00 95.31 94 VAL A C 1
ATOM 655 O O . VAL A 1 94 ? 16.533 0.155 3.583 1.00 95.31 94 VAL A O 1
ATOM 658 N N . LEU A 1 95 ? 16.564 1.411 1.725 1.00 95.06 95 LEU A N 1
ATOM 659 C CA . LEU A 1 95 ? 16.329 2.680 2.418 1.00 95.06 95 LEU A CA 1
ATOM 660 C C . LEU A 1 95 ? 14.976 2.681 3.134 1.00 95.06 95 LEU A C 1
ATOM 662 O O . LEU A 1 95 ? 14.917 3.026 4.315 1.00 95.06 95 LEU A O 1
ATOM 666 N N . ALA A 1 96 ? 13.910 2.263 2.448 1.00 93.00 96 ALA A N 1
ATOM 667 C CA . ALA A 1 96 ? 12.580 2.184 3.044 1.00 93.00 96 ALA A CA 1
ATOM 668 C C . ALA A 1 96 ? 12.561 1.224 4.246 1.00 93.00 96 ALA A C 1
ATOM 670 O O . ALA A 1 96 ? 12.107 1.604 5.327 1.00 93.00 96 ALA A O 1
ATOM 671 N N . GLU A 1 97 ? 13.120 0.020 4.096 1.00 91.94 97 GLU A N 1
ATOM 672 C CA . GLU A 1 97 ? 13.137 -0.987 5.162 1.00 91.94 97 GLU A CA 1
ATOM 673 C C . GLU A 1 97 ? 14.076 -0.633 6.322 1.00 91.94 97 GLU A C 1
ATOM 675 O O . GLU A 1 97 ? 13.746 -0.888 7.478 1.00 91.94 97 GLU A O 1
ATOM 680 N N . ALA A 1 98 ? 15.225 -0.006 6.064 1.00 92.25 98 ALA A N 1
ATOM 681 C CA . ALA A 1 98 ? 16.147 0.420 7.117 1.00 92.25 98 ALA A CA 1
ATOM 682 C C . ALA A 1 98 ? 15.514 1.499 8.006 1.00 92.25 98 ALA A C 1
ATOM 684 O O . ALA A 1 98 ? 15.574 1.414 9.237 1.00 92.25 98 ALA A O 1
ATOM 685 N N . VAL A 1 99 ? 14.856 2.486 7.392 1.00 92.38 99 VAL A N 1
ATOM 686 C CA . VAL A 1 99 ? 14.143 3.539 8.125 1.00 92.38 99 VAL A CA 1
ATOM 687 C C . VAL A 1 99 ? 12.934 2.963 8.864 1.00 92.38 99 VAL A C 1
ATOM 689 O O . VAL A 1 99 ? 12.720 3.288 10.033 1.00 92.38 99 VAL A O 1
ATOM 692 N N . ALA A 1 100 ? 12.184 2.060 8.228 1.00 88.88 100 ALA A N 1
ATOM 693 C CA . ALA A 1 100 ? 11.076 1.347 8.856 1.00 88.88 100 ALA A CA 1
ATOM 694 C C . ALA A 1 100 ? 11.528 0.536 10.081 1.00 88.88 100 ALA A C 1
ATOM 696 O O . ALA A 1 100 ? 10.906 0.607 11.147 1.00 88.88 100 ALA A O 1
ATOM 697 N N . ALA A 1 101 ? 12.630 -0.204 9.950 1.00 88.88 101 ALA A N 1
ATOM 698 C CA . ALA A 1 101 ? 13.211 -1.005 11.017 1.00 88.88 101 ALA A CA 1
ATOM 699 C C . ALA A 1 101 ? 13.664 -0.142 12.198 1.00 88.88 101 ALA A C 1
ATOM 701 O O . ALA A 1 101 ? 13.392 -0.501 13.349 1.00 88.88 101 ALA A O 1
ATOM 702 N N . TRP A 1 102 ? 14.301 0.998 11.909 1.00 88.88 102 TRP A N 1
ATOM 703 C CA . TRP A 1 102 ? 14.703 1.982 12.911 1.00 88.88 102 TRP A CA 1
ATOM 704 C C . TRP A 1 102 ? 13.491 2.562 13.647 1.00 88.88 102 TRP A C 1
ATOM 706 O O . TRP A 1 102 ? 13.453 2.512 14.876 1.00 88.88 102 TRP A O 1
ATOM 716 N N . ARG A 1 103 ? 12.461 3.013 12.914 1.00 85.06 103 ARG A N 1
ATOM 717 C CA . ARG A 1 103 ? 11.251 3.617 13.502 1.00 85.06 103 ARG A CA 1
ATOM 718 C C . ARG A 1 103 ? 10.443 2.630 14.350 1.00 85.06 103 ARG A C 1
ATOM 720 O O . ARG A 1 103 ? 9.868 3.028 15.356 1.00 85.06 103 ARG A O 1
ATOM 727 N N . ARG A 1 104 ? 10.378 1.354 13.954 1.00 81.75 104 ARG A N 1
ATOM 728 C CA . ARG A 1 104 ? 9.634 0.303 14.680 1.00 81.75 104 ARG A CA 1
ATOM 729 C C . ARG A 1 104 ? 10.458 -0.424 15.751 1.00 81.75 104 ARG A C 1
ATOM 731 O O . ARG A 1 104 ? 9.946 -1.369 16.342 1.00 81.75 104 ARG A O 1
ATOM 738 N N . HIS A 1 105 ? 11.721 -0.045 15.974 1.00 83.62 105 HIS A N 1
ATOM 739 C CA . HIS A 1 105 ? 12.653 -0.772 16.853 1.00 83.62 105 HIS A CA 1
ATOM 740 C C . HIS A 1 105 ? 12.651 -2.290 16.587 1.00 83.62 105 HIS A C 1
ATOM 742 O O . HIS A 1 105 ? 12.578 -3.123 17.494 1.00 83.62 105 HIS A O 1
ATOM 748 N N . THR A 1 106 ? 12.683 -2.653 15.303 1.00 80.94 106 THR A N 1
ATOM 749 C CA . THR A 1 106 ? 12.459 -4.031 14.852 1.00 80.94 106 THR A CA 1
ATOM 750 C C . THR A 1 106 ? 13.607 -4.945 15.289 1.00 80.94 106 THR A C 1
ATOM 752 O O . THR A 1 106 ? 14.779 -4.570 15.236 1.00 80.94 106 THR A O 1
ATOM 755 N N . ARG A 1 107 ? 13.296 -6.181 15.706 1.00 82.19 107 ARG A N 1
ATOM 756 C CA . ARG A 1 107 ? 14.330 -7.161 16.087 1.00 82.19 107 ARG A CA 1
ATOM 757 C C . ARG A 1 107 ? 15.188 -7.529 14.875 1.00 82.19 107 ARG A C 1
ATOM 759 O O . ARG A 1 107 ? 14.665 -7.733 13.786 1.00 82.19 107 ARG A O 1
ATOM 766 N N . ARG A 1 108 ? 16.494 -7.729 15.088 1.00 78.06 108 ARG A N 1
ATOM 767 C CA . ARG A 1 108 ? 17.488 -8.003 14.025 1.00 78.06 108 ARG A CA 1
ATOM 768 C C . ARG A 1 108 ? 17.077 -9.115 13.052 1.00 78.06 108 ARG A C 1
ATOM 770 O O . ARG A 1 108 ? 17.289 -8.987 11.854 1.00 78.06 108 ARG A O 1
ATOM 777 N N . LEU A 1 109 ? 16.458 -10.180 13.563 1.00 72.19 109 LEU A N 1
ATOM 778 C CA . LEU A 1 109 ? 16.010 -11.321 12.761 1.00 72.19 109 LEU A CA 1
ATOM 779 C C . LEU A 1 109 ? 14.898 -10.951 11.763 1.00 72.19 109 LEU A C 1
ATOM 781 O O . LEU A 1 109 ? 14.919 -11.401 10.623 1.00 72.19 109 LEU A O 1
ATOM 785 N N . LEU A 1 110 ? 13.971 -10.082 12.171 1.00 79.56 110 LEU A N 1
ATOM 786 C CA . LEU A 1 110 ? 12.869 -9.602 11.332 1.00 79.56 110 LEU A CA 1
ATOM 787 C C . LEU A 1 110 ? 13.350 -8.611 10.264 1.00 79.56 110 LEU A C 1
ATOM 789 O O . LEU A 1 110 ? 12.775 -8.555 9.186 1.00 79.56 110 LEU A O 1
ATOM 793 N N . ILE A 1 111 ? 14.437 -7.875 10.521 1.00 83.12 111 ILE A N 1
ATOM 794 C CA . ILE A 1 111 ? 15.021 -6.948 9.537 1.00 83.12 111 ILE A CA 1
ATOM 795 C C . ILE A 1 111 ? 15.526 -7.711 8.310 1.00 83.12 111 ILE A C 1
ATOM 797 O O . ILE A 1 111 ? 15.227 -7.327 7.184 1.00 83.12 111 ILE A O 1
ATOM 801 N N . ALA A 1 112 ? 16.268 -8.805 8.518 1.00 82.56 112 ALA A N 1
ATOM 802 C CA . ALA A 1 112 ? 16.780 -9.623 7.417 1.00 82.56 112 ALA A CA 1
ATOM 803 C C . ALA A 1 112 ? 15.641 -10.211 6.571 1.00 82.56 112 ALA A C 1
ATOM 805 O O . ALA A 1 112 ? 15.728 -10.239 5.346 1.00 82.56 112 ALA A O 1
ATOM 806 N N . PHE A 1 113 ? 14.561 -10.632 7.231 1.00 83.50 113 PHE A N 1
ATOM 807 C CA . PHE A 1 113 ? 13.368 -11.142 6.573 1.00 83.50 113 PHE A CA 1
ATOM 808 C C . PHE A 1 113 ? 12.637 -10.060 5.759 1.00 83.50 113 PHE A C 1
ATOM 810 O O . PHE A 1 113 ? 12.345 -10.277 4.584 1.00 83.50 113 PHE A O 1
ATOM 817 N N . ASN A 1 114 ? 12.409 -8.878 6.334 1.00 87.50 114 ASN A N 1
ATOM 818 C CA . ASN A 1 114 ? 11.758 -7.773 5.629 1.00 87.50 114 ASN A CA 1
ATOM 819 C C . ASN A 1 114 ? 12.589 -7.295 4.431 1.00 87.50 114 ASN A C 1
ATOM 821 O O . ASN A 1 114 ? 12.055 -7.109 3.341 1.00 87.50 114 ASN A O 1
ATOM 825 N N . LEU A 1 115 ? 13.910 -7.169 4.601 1.00 90.38 115 LEU A N 1
ATOM 826 C CA . LEU A 1 115 ? 14.823 -6.818 3.511 1.00 90.38 115 LEU A CA 1
ATOM 827 C C . LEU A 1 115 ? 14.789 -7.852 2.389 1.00 90.38 115 LEU A C 1
ATOM 829 O O . LEU A 1 115 ? 14.776 -7.480 1.220 1.00 90.38 115 LEU A O 1
ATOM 833 N N . PHE A 1 116 ? 14.753 -9.139 2.724 1.00 89.62 116 PHE A N 1
ATOM 834 C CA . PHE A 1 116 ? 14.601 -10.210 1.744 1.00 89.62 116 PHE A CA 1
ATOM 835 C C . PHE A 1 116 ? 13.261 -10.108 0.999 1.00 89.62 116 PHE A C 1
ATOM 837 O O . PHE A 1 116 ? 13.247 -10.120 -0.233 1.00 89.62 116 PHE A O 1
ATOM 844 N N . GLY A 1 117 ? 12.161 -9.917 1.732 1.00 89.44 117 GLY A N 1
ATOM 845 C CA . GLY A 1 117 ? 10.819 -9.742 1.173 1.00 89.44 117 GLY A CA 1
ATOM 846 C C . GLY A 1 117 ? 10.659 -8.490 0.305 1.00 89.44 117 GLY A C 1
ATOM 847 O O . GLY A 1 117 ? 9.874 -8.510 -0.638 1.00 89.44 117 GLY A O 1
ATOM 848 N N . ALA A 1 118 ? 11.417 -7.424 0.573 1.00 91.25 118 ALA A N 1
ATOM 849 C CA . ALA A 1 118 ? 11.360 -6.177 -0.189 1.00 91.25 118 ALA A CA 1
ATOM 850 C C . ALA A 1 118 ? 12.309 -6.166 -1.400 1.00 91.25 118 ALA A C 1
ATOM 852 O O . ALA A 1 118 ? 11.926 -5.750 -2.494 1.00 91.25 118 ALA A O 1
ATOM 853 N N . THR A 1 119 ? 13.553 -6.622 -1.230 1.00 94.50 119 THR A N 1
ATOM 854 C CA . THR A 1 119 ? 14.594 -6.482 -2.265 1.00 94.50 119 THR A CA 1
ATOM 855 C C . THR A 1 119 ? 14.471 -7.523 -3.372 1.00 94.50 119 THR A C 1
ATOM 857 O O . THR A 1 119 ? 14.634 -7.175 -4.541 1.00 94.50 119 THR A O 1
ATOM 860 N N . VAL A 1 120 ? 14.153 -8.785 -3.053 1.00 95.12 120 VAL A N 1
ATOM 861 C CA . VAL A 1 120 ? 14.085 -9.856 -4.062 1.00 95.12 120 VAL A CA 1
ATOM 862 C C . VAL A 1 120 ? 12.992 -9.592 -5.101 1.00 95.12 120 VAL A C 1
ATOM 864 O O . VAL A 1 120 ? 13.313 -9.631 -6.293 1.00 95.12 120 VAL A O 1
ATOM 867 N N . PRO A 1 121 ? 11.741 -9.261 -4.723 1.00 95.88 121 PRO A N 1
ATOM 868 C CA . PRO A 1 121 ? 10.718 -8.932 -5.707 1.00 95.88 121 PRO A CA 1
ATOM 869 C C . PRO A 1 121 ? 11.054 -7.691 -6.535 1.00 95.88 121 PRO A C 1
ATOM 871 O O . PRO A 1 121 ? 10.905 -7.727 -7.754 1.00 95.88 121 PRO A O 1
ATOM 874 N N . ALA A 1 122 ? 11.567 -6.630 -5.904 1.00 95.69 122 ALA A N 1
ATOM 875 C CA . ALA A 1 122 ? 11.896 -5.379 -6.587 1.00 95.69 122 ALA A CA 1
ATOM 876 C C . ALA A 1 122 ? 13.032 -5.546 -7.615 1.00 95.69 122 ALA A C 1
ATOM 878 O O . ALA A 1 122 ? 12.928 -5.073 -8.747 1.00 95.69 122 ALA A O 1
ATOM 879 N N . VAL A 1 123 ? 14.101 -6.266 -7.259 1.00 96.88 123 VAL A N 1
ATOM 880 C CA . VAL A 1 123 ? 15.219 -6.548 -8.176 1.00 96.88 123 VAL A CA 1
ATOM 881 C C . VAL A 1 123 ? 14.780 -7.475 -9.308 1.00 96.88 123 VAL A C 1
ATOM 883 O O . VAL A 1 123 ? 15.117 -7.224 -10.464 1.00 96.88 123 VAL A O 1
ATOM 886 N N . SER A 1 124 ? 14.000 -8.517 -9.003 1.00 96.00 124 SER A N 1
ATOM 887 C CA . SER A 1 124 ? 13.491 -9.452 -10.020 1.00 96.00 124 SER A CA 1
ATOM 888 C C . SER A 1 124 ? 12.613 -8.730 -11.043 1.00 96.00 124 SER A C 1
ATOM 890 O O . SER A 1 124 ? 12.792 -8.897 -12.247 1.00 96.00 124 SER A O 1
ATOM 892 N N . ALA A 1 125 ? 11.722 -7.863 -10.561 1.00 96.62 125 ALA A N 1
ATOM 893 C CA . ALA A 1 125 ? 10.907 -6.980 -11.381 1.00 96.62 125 ALA A CA 1
ATOM 894 C C . ALA A 1 125 ? 11.746 -6.103 -12.317 1.00 96.62 125 ALA A C 1
ATOM 896 O O . ALA A 1 125 ? 11.490 -6.068 -13.519 1.00 96.62 125 ALA A O 1
ATOM 897 N N . ALA A 1 126 ? 12.777 -5.444 -11.788 1.00 96.31 126 ALA A N 1
ATOM 898 C CA . ALA A 1 126 ? 13.643 -4.577 -12.580 1.00 96.31 126 ALA A CA 1
ATOM 899 C C . ALA A 1 126 ? 14.390 -5.342 -13.686 1.00 96.31 126 ALA A C 1
ATOM 901 O O . ALA A 1 126 ? 14.520 -4.851 -14.806 1.00 96.31 126 ALA A O 1
ATOM 902 N N . VAL A 1 127 ? 14.847 -6.566 -13.392 1.00 95.38 127 VAL A N 1
ATOM 903 C CA . VAL A 1 127 ? 15.491 -7.439 -14.387 1.00 95.38 127 VAL A CA 1
ATOM 904 C C . VAL A 1 127 ? 14.515 -7.815 -15.502 1.00 95.38 127 VAL A C 1
ATOM 906 O O . VAL A 1 127 ? 14.900 -7.775 -16.670 1.00 95.38 127 VAL A O 1
ATOM 909 N N . VAL A 1 128 ? 13.263 -8.143 -15.166 1.00 96.19 128 VAL A N 1
ATOM 910 C CA . VAL A 1 128 ? 12.219 -8.451 -16.159 1.00 96.19 128 VAL A CA 1
ATOM 911 C C . VAL A 1 128 ? 11.928 -7.235 -17.037 1.00 96.19 128 VAL A C 1
ATOM 913 O O . VAL A 1 128 ? 11.916 -7.370 -18.258 1.00 96.19 128 VAL A O 1
ATOM 916 N N . VAL A 1 129 ? 11.759 -6.047 -16.446 1.00 95.56 129 VAL A N 1
ATOM 917 C CA . VAL A 1 129 ? 11.508 -4.816 -17.213 1.00 95.56 129 VAL A CA 1
ATOM 918 C C . VAL A 1 129 ? 12.657 -4.532 -18.177 1.00 95.56 129 VAL A C 1
ATOM 920 O O . VAL A 1 129 ? 12.412 -4.359 -19.365 1.00 95.56 129 VAL A O 1
ATOM 923 N N . GLN A 1 130 ? 13.909 -4.576 -17.712 1.00 92.56 130 GLN A N 1
ATOM 924 C CA . GLN A 1 130 ? 15.072 -4.354 -18.580 1.00 92.56 130 GLN A CA 1
ATOM 925 C C . GLN A 1 130 ? 15.201 -5.388 -19.707 1.00 92.56 130 GLN A C 1
ATOM 927 O O . GLN A 1 130 ? 15.716 -5.059 -20.775 1.00 92.56 130 GLN A O 1
ATOM 932 N N . ALA A 1 131 ? 14.791 -6.636 -19.468 1.00 92.19 131 ALA A N 1
ATOM 933 C CA . ALA A 1 131 ? 14.870 -7.700 -20.465 1.00 92.19 131 ALA A CA 1
ATOM 934 C C . ALA A 1 131 ? 13.792 -7.573 -21.551 1.00 92.19 131 ALA A C 1
ATOM 936 O O . ALA A 1 131 ? 14.062 -7.891 -22.707 1.00 92.19 131 ALA A O 1
ATOM 937 N N . VAL A 1 132 ? 12.587 -7.128 -21.184 1.00 93.62 132 VAL A N 1
ATOM 938 C CA . VAL A 1 132 ? 11.441 -7.032 -22.102 1.00 93.62 132 VAL A CA 1
ATOM 939 C C . VAL A 1 132 ? 11.393 -5.675 -22.801 1.00 93.62 132 VAL A C 1
ATOM 941 O O . VAL A 1 132 ? 11.205 -5.614 -24.014 1.00 93.62 132 VAL A O 1
ATOM 944 N N . GLU A 1 133 ? 11.578 -4.588 -22.055 1.00 89.62 133 GLU A N 1
ATOM 945 C CA . GLU A 1 133 ? 11.440 -3.224 -22.560 1.00 89.62 133 GLU A CA 1
ATOM 946 C C . GLU A 1 133 ? 12.532 -2.307 -21.973 1.00 89.62 133 GLU A C 1
ATOM 948 O O . GLU A 1 133 ? 12.307 -1.574 -21.009 1.00 89.62 133 GLU A O 1
ATOM 953 N N . PRO A 1 134 ? 13.752 -2.322 -22.549 1.00 80.81 134 PRO A N 1
ATOM 954 C CA . PRO A 1 134 ? 14.904 -1.595 -22.006 1.00 80.81 134 PRO A CA 1
ATOM 955 C C . PRO A 1 134 ? 14.794 -0.067 -22.118 1.00 80.81 134 PRO A C 1
ATOM 957 O O . PRO A 1 134 ? 15.591 0.647 -21.509 1.00 80.81 134 PRO A O 1
ATOM 960 N N . LYS A 1 135 ? 13.848 0.453 -22.910 1.00 84.94 135 LYS A N 1
ATOM 961 C CA . LYS A 1 135 ? 13.611 1.891 -23.086 1.00 84.94 135 LYS A CA 1
ATOM 962 C C . LYS A 1 135 ? 12.190 2.231 -22.672 1.00 84.94 135 LYS A C 1
ATOM 964 O O . LYS A 1 135 ? 11.249 1.604 -23.136 1.00 84.94 135 LYS A O 1
ATOM 969 N N . VAL A 1 136 ? 12.050 3.280 -21.869 1.00 87.06 136 VAL A N 1
ATOM 970 C CA . VAL A 1 136 ? 10.748 3.811 -21.459 1.00 87.06 136 VAL A CA 1
ATOM 971 C C . VAL A 1 136 ? 9.951 4.243 -22.692 1.00 87.06 136 VAL A C 1
ATOM 973 O O . VAL A 1 136 ? 10.436 5.051 -23.488 1.00 87.06 136 VAL A O 1
ATOM 976 N N . SER A 1 137 ? 8.727 3.731 -22.837 1.00 89.56 137 SER A N 1
ATOM 977 C CA . SER A 1 137 ? 7.817 4.086 -23.928 1.00 89.56 137 SER A CA 1
ATOM 978 C C . SER A 1 137 ? 6.453 4.543 -23.401 1.00 89.56 137 SER A C 1
ATOM 980 O O . SER A 1 137 ? 6.081 4.279 -22.262 1.00 89.56 137 SER A O 1
ATOM 982 N N . ASN A 1 138 ? 5.686 5.255 -24.231 1.00 93.12 138 ASN A N 1
ATOM 983 C CA . ASN A 1 138 ? 4.296 5.623 -23.937 1.00 93.12 138 ASN A CA 1
ATOM 984 C C . ASN A 1 138 ? 3.325 4.702 -24.696 1.00 93.12 138 ASN A C 1
ATOM 986 O O . ASN A 1 138 ? 2.423 5.172 -25.390 1.00 93.12 138 ASN A O 1
ATOM 990 N N . SER A 1 139 ? 3.561 3.389 -24.636 1.00 94.56 139 SER A N 1
ATOM 991 C CA . SER A 1 139 ? 2.762 2.381 -25.338 1.00 94.56 139 SER A CA 1
ATOM 992 C C . SER A 1 139 ? 1.840 1.616 -24.384 1.00 94.56 139 SER A C 1
ATOM 994 O O . SER A 1 139 ? 2.100 1.509 -23.186 1.00 94.56 139 SER A O 1
ATOM 996 N N . VAL A 1 140 ? 0.760 1.037 -24.916 1.00 94.88 140 VAL A N 1
ATOM 997 C CA . VAL A 1 140 ? -0.122 0.145 -24.138 1.00 94.88 140 VAL A CA 1
ATOM 998 C C . VAL A 1 140 ? 0.652 -1.073 -23.619 1.00 94.88 140 VAL A C 1
ATOM 1000 O O . VAL A 1 140 ? 0.429 -1.495 -22.487 1.00 94.88 140 VAL A O 1
ATOM 1003 N N . GLY A 1 141 ? 1.598 -1.591 -24.412 1.00 95.00 141 GLY A N 1
ATOM 1004 C CA . GLY A 1 141 ? 2.474 -2.700 -24.023 1.00 95.00 141 GLY A CA 1
ATOM 1005 C C . GLY A 1 141 ? 3.317 -2.379 -22.789 1.00 95.00 141 GLY A C 1
ATOM 1006 O O . GLY A 1 141 ? 3.341 -3.177 -21.855 1.00 95.00 141 GLY A O 1
ATOM 1007 N N . PHE A 1 142 ? 3.896 -1.176 -22.729 1.00 96.06 142 PHE A N 1
ATOM 1008 C CA . PHE A 1 142 ? 4.661 -0.717 -21.568 1.00 96.06 142 PHE A CA 1
ATOM 1009 C C . PHE A 1 142 ? 3.815 -0.672 -20.299 1.00 96.06 142 PHE A C 1
ATOM 1011 O O . PHE A 1 142 ? 4.199 -1.226 -19.270 1.00 96.06 142 PHE A O 1
ATOM 1018 N N . TYR A 1 143 ? 2.624 -0.071 -20.355 1.00 97.31 143 TYR A N 1
ATOM 1019 C CA . TYR A 1 143 ? 1.753 -0.009 -19.177 1.00 97.31 143 TYR A CA 1
ATOM 1020 C C . TYR A 1 143 ? 1.231 -1.390 -18.754 1.00 97.31 143 TYR A C 1
ATOM 1022 O O . TYR A 1 143 ? 1.085 -1.642 -17.556 1.00 97.31 143 TYR A O 1
ATOM 1030 N N . ALA A 1 144 ? 1.003 -2.305 -19.703 1.00 97.31 144 ALA A N 1
ATOM 1031 C CA . ALA A 1 144 ? 0.663 -3.694 -19.404 1.00 97.31 144 ALA A CA 1
ATOM 1032 C C . ALA A 1 144 ? 1.827 -4.437 -18.724 1.00 97.31 144 ALA A C 1
ATOM 1034 O O . ALA A 1 144 ? 1.604 -5.152 -17.745 1.00 97.31 144 ALA A O 1
ATOM 1035 N N . LEU A 1 145 ? 3.068 -4.222 -19.177 1.00 97.12 145 LEU A N 1
ATOM 1036 C CA . LEU A 1 145 ? 4.271 -4.751 -18.532 1.00 97.12 145 LEU A CA 1
ATOM 1037 C C . LEU A 1 145 ? 4.423 -4.202 -17.108 1.00 97.12 145 LEU A C 1
ATOM 1039 O O . LEU A 1 145 ? 4.639 -4.977 -16.178 1.00 97.12 145 LEU A O 1
ATOM 1043 N N . VAL A 1 146 ? 4.249 -2.891 -16.915 1.00 97.69 146 VAL A N 1
ATOM 1044 C CA . VAL A 1 146 ? 4.274 -2.254 -15.588 1.00 97.69 146 VAL A CA 1
ATOM 1045 C C . VAL A 1 146 ? 3.232 -2.879 -14.660 1.00 97.69 146 VAL A C 1
ATOM 1047 O O . VAL A 1 146 ? 3.554 -3.210 -13.518 1.00 97.69 146 VAL A O 1
ATOM 1050 N N . ALA A 1 147 ? 2.007 -3.100 -15.146 1.00 97.94 147 ALA A N 1
ATOM 1051 C CA . ALA A 1 147 ? 0.954 -3.747 -14.370 1.00 97.94 147 ALA A CA 1
ATOM 1052 C C . ALA A 1 147 ? 1.317 -5.195 -13.992 1.00 97.94 147 ALA A C 1
ATOM 1054 O O . ALA A 1 147 ? 1.182 -5.585 -12.830 1.00 97.94 147 ALA A O 1
ATOM 1055 N N . ALA A 1 148 ? 1.816 -5.978 -14.954 1.00 97.69 148 ALA A N 1
ATOM 1056 C CA . ALA A 1 148 ? 2.210 -7.370 -14.746 1.00 97.69 148 ALA A CA 1
ATOM 1057 C C . ALA A 1 148 ? 3.364 -7.495 -13.742 1.00 97.69 148 ALA A C 1
ATOM 1059 O O . ALA A 1 148 ? 3.324 -8.333 -12.841 1.00 97.69 148 ALA A O 1
ATOM 1060 N N . VAL A 1 149 ? 4.366 -6.624 -13.850 1.00 97.12 149 VAL A N 1
ATOM 1061 C CA . VAL A 1 149 ? 5.512 -6.592 -12.939 1.00 97.12 149 VAL A CA 1
ATOM 1062 C C . VAL A 1 149 ? 5.088 -6.137 -11.541 1.00 97.12 149 VAL A C 1
ATOM 1064 O O . VAL A 1 149 ? 5.467 -6.772 -10.559 1.00 97.12 149 VAL A O 1
ATOM 1067 N N . ALA A 1 150 ? 4.242 -5.110 -11.422 1.00 96.75 150 ALA A N 1
ATOM 1068 C CA . ALA A 1 150 ? 3.691 -4.670 -10.137 1.00 96.75 150 ALA A CA 1
ATOM 1069 C C . ALA A 1 150 ? 2.871 -5.777 -9.443 1.00 96.75 150 ALA A C 1
ATOM 1071 O O . ALA A 1 150 ? 2.986 -5.976 -8.227 1.00 96.75 150 ALA A O 1
ATOM 1072 N N . ALA A 1 151 ? 2.078 -6.533 -10.207 1.00 95.81 151 ALA A N 1
ATOM 1073 C CA . ALA A 1 151 ? 1.361 -7.700 -9.700 1.00 95.81 151 ALA A CA 1
ATOM 1074 C C . ALA A 1 151 ? 2.342 -8.803 -9.271 1.00 95.81 151 ALA A C 1
ATOM 1076 O O . ALA A 1 151 ? 2.215 -9.342 -8.172 1.00 95.81 151 ALA A O 1
ATOM 1077 N N . GLY A 1 152 ? 3.366 -9.072 -10.086 1.00 95.62 152 GLY A N 1
ATOM 1078 C CA . GLY A 1 152 ? 4.429 -10.030 -9.791 1.00 95.62 152 GLY A CA 1
ATOM 1079 C C . GLY A 1 152 ? 5.178 -9.717 -8.494 1.00 95.62 152 GLY A C 1
ATOM 1080 O O . GLY A 1 152 ? 5.409 -10.626 -7.700 1.00 95.62 152 GLY A O 1
ATOM 1081 N N . ILE A 1 153 ? 5.479 -8.441 -8.223 1.00 94.62 153 ILE A N 1
ATOM 1082 C CA . ILE A 1 153 ? 6.091 -8.007 -6.957 1.00 94.62 153 ILE A CA 1
ATOM 1083 C C . ILE A 1 153 ? 5.196 -8.380 -5.766 1.00 94.62 153 ILE A C 1
ATOM 1085 O O . ILE A 1 153 ? 5.690 -8.943 -4.790 1.00 94.62 153 ILE A O 1
ATOM 1089 N N . ASN A 1 154 ? 3.887 -8.108 -5.840 1.00 92.06 154 ASN A N 1
ATOM 1090 C CA . ASN A 1 154 ? 2.950 -8.436 -4.756 1.00 92.06 154 ASN A CA 1
ATOM 1091 C C . ASN A 1 154 ? 2.789 -9.950 -4.571 1.00 92.06 154 ASN A C 1
ATOM 1093 O O . ASN A 1 154 ? 2.796 -10.428 -3.439 1.00 92.06 154 ASN A O 1
ATOM 1097 N N . VAL A 1 155 ? 2.656 -10.706 -5.665 1.00 92.69 155 VAL A N 1
ATOM 1098 C CA . VAL A 1 155 ? 2.512 -12.170 -5.621 1.00 92.69 155 VAL A CA 1
ATOM 1099 C C . VAL A 1 155 ? 3.761 -12.814 -5.029 1.00 92.69 155 VAL A C 1
ATOM 1101 O O . VAL A 1 155 ? 3.654 -13.640 -4.124 1.00 92.69 155 VAL A O 1
ATOM 1104 N N . LEU A 1 156 ? 4.946 -12.412 -5.492 1.00 93.06 156 LEU A N 1
ATOM 1105 C CA . LEU A 1 156 ? 6.206 -12.944 -4.985 1.00 93.06 156 LEU A CA 1
ATOM 1106 C C . LEU A 1 156 ? 6.434 -12.537 -3.525 1.00 93.06 156 LEU A C 1
ATOM 1108 O O . LEU A 1 156 ? 6.801 -13.381 -2.711 1.00 93.06 156 LEU A O 1
ATOM 1112 N N . GLY A 1 157 ? 6.152 -11.278 -3.173 1.00 90.69 157 GLY A N 1
ATOM 1113 C CA . GLY A 1 157 ? 6.206 -10.793 -1.792 1.00 90.69 157 GLY A CA 1
ATOM 1114 C C . GLY A 1 157 ? 5.271 -11.569 -0.862 1.00 90.69 157 GLY A C 1
ATOM 1115 O O . GLY A 1 157 ? 5.689 -12.004 0.209 1.00 90.69 157 GLY A O 1
ATOM 1116 N N . TYR A 1 158 ? 4.033 -11.831 -1.293 1.00 90.06 158 TYR A N 1
ATOM 1117 C CA . TYR A 1 158 ? 3.103 -12.673 -0.543 1.00 90.06 158 TYR A CA 1
ATOM 1118 C C . TYR A 1 158 ? 3.622 -14.104 -0.396 1.00 90.06 158 TYR A C 1
ATOM 1120 O O . TYR A 1 158 ? 3.596 -14.638 0.707 1.00 90.06 158 TYR A O 1
ATOM 1128 N N . ALA A 1 159 ? 4.126 -14.719 -1.469 1.00 90.38 159 ALA A N 1
ATOM 1129 C CA . ALA A 1 159 ? 4.661 -16.080 -1.424 1.00 90.38 159 ALA A CA 1
ATOM 1130 C C . ALA A 1 159 ? 5.836 -16.204 -0.440 1.00 90.38 159 ALA A C 1
ATOM 1132 O O . ALA A 1 159 ? 5.913 -17.174 0.312 1.00 90.38 159 ALA A O 1
ATOM 1133 N N . LEU A 1 160 ? 6.711 -15.196 -0.395 1.00 88.94 160 LEU A N 1
ATOM 1134 C CA . LEU A 1 160 ? 7.809 -15.096 0.570 1.00 88.94 160 LEU A CA 1
ATOM 1135 C C . LEU A 1 160 ? 7.290 -15.013 2.012 1.00 88.94 160 LEU A C 1
ATOM 1137 O O . LEU A 1 160 ? 7.750 -15.756 2.883 1.00 88.94 160 LEU A O 1
ATOM 1141 N N . ILE A 1 161 ? 6.295 -14.158 2.258 1.00 87.06 161 ILE A N 1
ATOM 1142 C CA . ILE A 1 161 ? 5.666 -14.027 3.576 1.00 87.06 161 ILE A CA 1
ATOM 1143 C C . ILE A 1 161 ? 4.976 -15.328 3.984 1.00 87.06 161 ILE A C 1
ATOM 1145 O O . ILE A 1 161 ? 5.233 -15.832 5.075 1.00 87.06 161 ILE A O 1
ATOM 1149 N N . ALA A 1 162 ? 4.171 -15.913 3.103 1.00 87.94 162 ALA A N 1
ATOM 1150 C CA . ALA A 1 162 ? 3.468 -17.164 3.346 1.00 87.94 162 ALA A CA 1
ATOM 1151 C C . ALA A 1 162 ? 4.434 -18.317 3.645 1.00 87.94 162 ALA A C 1
ATOM 1153 O O . ALA A 1 162 ? 4.238 -19.034 4.624 1.00 87.94 162 ALA A O 1
ATOM 1154 N N . TYR A 1 163 ? 5.518 -18.445 2.871 1.00 87.06 163 TYR A N 1
ATOM 1155 C CA . TYR A 1 163 ? 6.561 -19.445 3.105 1.00 87.06 163 TYR A CA 1
ATOM 1156 C C . TYR A 1 163 ? 7.168 -19.318 4.505 1.00 87.06 163 TYR A C 1
ATOM 1158 O O . TYR A 1 163 ? 7.276 -20.302 5.234 1.00 87.06 163 TYR A O 1
ATOM 1166 N N . THR A 1 164 ? 7.554 -18.106 4.903 1.00 82.81 164 THR A N 1
ATOM 1167 C CA . THR A 1 164 ? 8.164 -17.905 6.226 1.00 82.81 164 THR A CA 1
ATOM 1168 C C . THR A 1 164 ? 7.176 -18.059 7.372 1.00 82.81 164 THR A C 1
ATOM 1170 O O . THR A 1 164 ? 7.546 -18.613 8.406 1.00 82.81 164 THR A O 1
ATOM 1173 N N . HIS A 1 165 ? 5.922 -17.640 7.186 1.00 84.94 165 HIS A N 1
ATOM 1174 C CA . HIS A 1 165 ? 4.864 -17.852 8.164 1.00 84.94 165 HIS A CA 1
ATOM 1175 C C . HIS A 1 165 ? 4.644 -19.343 8.407 1.00 84.94 165 HIS A C 1
ATOM 1177 O O . HIS A 1 165 ? 4.697 -19.790 9.552 1.00 84.94 165 HIS A O 1
ATOM 1183 N N . GLU A 1 166 ? 4.481 -20.113 7.330 1.00 86.00 166 GLU A N 1
ATOM 1184 C CA . GLU A 1 166 ? 4.267 -21.557 7.384 1.00 86.00 166 GLU A CA 1
ATOM 1185 C C . GLU A 1 166 ? 5.478 -22.287 7.977 1.00 86.00 166 GLU A C 1
ATOM 1187 O O . GLU A 1 166 ? 5.325 -23.162 8.826 1.00 86.00 166 GLU A O 1
ATOM 1192 N N . ALA A 1 167 ? 6.699 -21.881 7.612 1.00 83.62 167 ALA A N 1
ATOM 1193 C CA . ALA A 1 167 ? 7.916 -22.457 8.175 1.00 83.62 167 ALA A CA 1
ATOM 1194 C C . ALA A 1 167 ? 8.022 -22.256 9.698 1.00 83.62 167 ALA A C 1
ATOM 1196 O O . ALA A 1 167 ? 8.569 -23.123 10.382 1.00 83.62 167 ALA A O 1
ATOM 1197 N N . LEU A 1 168 ? 7.518 -21.133 10.221 1.00 82.38 168 LEU A N 1
ATOM 1198 C CA . LEU A 1 168 ? 7.624 -20.764 11.635 1.00 82.38 168 LEU A CA 1
ATOM 1199 C C . LEU A 1 168 ? 6.443 -21.247 12.493 1.00 82.38 168 LEU A C 1
ATOM 1201 O O . LEU A 1 168 ? 6.679 -21.669 13.622 1.00 82.38 168 LEU A O 1
ATOM 1205 N N . HIS A 1 169 ? 5.211 -21.188 11.979 1.00 82.94 169 HIS A N 1
ATOM 1206 C CA . HIS A 1 169 ? 3.985 -21.411 12.763 1.00 82.94 169 HIS A CA 1
ATOM 1207 C C . HIS A 1 169 ? 3.254 -22.711 12.399 1.00 82.94 169 HIS A C 1
ATOM 1209 O O . HIS A 1 169 ? 2.590 -23.274 13.265 1.00 82.94 169 HIS A O 1
ATOM 1215 N N . ARG A 1 170 ? 3.417 -23.224 11.166 1.00 80.50 170 ARG A N 1
ATOM 1216 C CA . ARG A 1 170 ? 2.796 -24.472 10.669 1.00 80.50 170 ARG A CA 1
ATOM 1217 C C . ARG A 1 170 ? 1.288 -24.578 10.927 1.00 80.50 170 ARG A C 1
ATOM 1219 O O . ARG A 1 170 ? 0.783 -25.635 11.301 1.00 80.50 170 ARG A O 1
ATOM 1226 N N . ASP A 1 171 ? 0.578 -23.469 10.768 1.00 82.81 171 ASP A N 1
ATOM 1227 C CA . ASP A 1 171 ? -0.852 -23.351 11.059 1.00 82.81 171 ASP A CA 1
ATOM 1228 C C . ASP A 1 171 ? -1.718 -23.224 9.794 1.00 82.81 171 ASP A C 1
ATOM 1230 O O . ASP A 1 171 ? -2.946 -23.175 9.888 1.00 82.81 171 ASP A O 1
ATOM 1234 N N . GLY A 1 172 ? -1.109 -23.166 8.602 1.00 78.19 172 GLY A N 1
ATOM 1235 C CA . GLY A 1 172 ? -1.823 -22.996 7.338 1.00 78.19 172 GLY A CA 1
ATOM 1236 C C . GLY A 1 172 ? -2.531 -21.645 7.193 1.00 78.19 172 GLY A C 1
ATOM 1237 O O . GLY A 1 172 ? -3.333 -21.474 6.266 1.00 78.19 172 GLY A O 1
ATOM 1238 N N . ALA A 1 173 ? -2.259 -20.666 8.067 1.00 82.50 173 ALA A N 1
ATOM 1239 C CA . ALA A 1 173 ? -2.998 -19.401 8.098 1.00 82.50 173 ALA A CA 1
ATOM 1240 C C . ALA A 1 173 ? -2.778 -18.538 6.840 1.00 82.50 173 ALA A C 1
ATOM 1242 O O . ALA A 1 173 ? -3.650 -17.756 6.457 1.00 82.50 173 ALA A O 1
ATOM 1243 N N . MET A 1 174 ? -1.639 -18.712 6.162 1.00 82.06 174 MET A N 1
ATOM 1244 C CA . MET A 1 174 ? -1.230 -17.966 4.962 1.00 82.06 174 MET A CA 1
ATOM 1245 C C . MET A 1 174 ? -1.377 -18.781 3.662 1.00 82.06 174 MET A C 1
ATOM 1247 O O . MET A 1 174 ? -0.563 -18.676 2.748 1.00 82.06 174 MET A O 1
ATOM 1251 N N . GLY A 1 175 ? -2.410 -19.622 3.566 1.00 83.56 175 GLY A N 1
ATOM 1252 C CA . GLY A 1 175 ? -2.703 -20.380 2.344 1.00 83.56 175 GLY A CA 1
ATOM 1253 C C . GLY A 1 175 ? -3.318 -19.540 1.203 1.00 83.56 175 GLY A C 1
ATOM 1254 O O . GLY A 1 175 ? -3.671 -18.377 1.393 1.00 83.56 175 GLY A O 1
ATOM 1255 N N . PRO A 1 176 ? -3.580 -20.136 0.021 1.00 83.50 176 PRO A N 1
ATOM 1256 C CA . PRO A 1 176 ? -4.109 -19.424 -1.154 1.00 83.50 176 PRO A CA 1
ATOM 1257 C C . PRO A 1 176 ? -5.426 -18.671 -0.912 1.00 83.50 176 PRO A C 1
ATOM 1259 O O . PRO A 1 176 ? -5.692 -17.651 -1.534 1.00 83.50 176 PRO A O 1
ATOM 1262 N N . ARG A 1 177 ? -6.264 -19.138 0.022 1.00 86.25 177 ARG A N 1
ATOM 1263 C CA . ARG A 1 177 ? -7.498 -18.429 0.405 1.00 86.25 177 ARG A CA 1
ATOM 1264 C C . ARG A 1 177 ? -7.214 -17.115 1.134 1.00 86.25 177 ARG A C 1
ATOM 1266 O O . ARG A 1 177 ? -7.964 -16.157 0.968 1.00 86.25 177 ARG A O 1
ATOM 1273 N N . ALA A 1 178 ? -6.142 -17.059 1.923 1.00 84.94 178 ALA A N 1
ATOM 1274 C CA . ALA A 1 178 ? -5.726 -15.842 2.606 1.00 84.94 178 ALA A CA 1
ATOM 1275 C C . ALA A 1 178 ? -5.192 -14.803 1.610 1.00 84.94 178 ALA A C 1
ATOM 1277 O O . ALA A 1 178 ? -5.465 -13.620 1.789 1.00 84.94 178 ALA A O 1
ATOM 1278 N N . PHE A 1 179 ? -4.545 -15.228 0.518 1.00 85.06 179 PHE A N 1
ATOM 1279 C CA . PHE A 1 179 ? -4.115 -14.332 -0.564 1.00 85.06 179 PHE A CA 1
ATOM 1280 C C . PHE A 1 179 ? -5.269 -13.483 -1.111 1.00 85.06 179 PHE A C 1
ATOM 1282 O O . PHE A 1 179 ? -5.142 -12.266 -1.236 1.00 85.06 179 PHE A O 1
ATOM 1289 N N . PHE A 1 180 ? -6.430 -14.097 -1.363 1.00 86.50 180 PHE A N 1
ATOM 1290 C CA . PHE A 1 180 ? -7.590 -13.384 -1.906 1.00 86.50 180 PHE A CA 1
ATOM 1291 C C . PHE A 1 180 ? -8.149 -12.307 -0.967 1.00 86.50 180 PHE A C 1
ATOM 1293 O O . PHE A 1 180 ? -8.760 -11.354 -1.447 1.00 86.50 180 PHE A O 1
ATOM 1300 N N . ARG A 1 181 ? -7.880 -12.374 0.346 1.00 86.06 181 ARG A N 1
ATOM 1301 C CA . ARG A 1 181 ? -8.227 -11.285 1.279 1.00 86.06 181 ARG A CA 1
ATOM 1302 C C . ARG A 1 181 ? -7.428 -10.008 1.002 1.00 86.06 181 ARG A C 1
ATOM 1304 O O . ARG A 1 181 ? -7.910 -8.919 1.294 1.00 86.06 181 ARG A O 1
ATOM 1311 N N . PHE A 1 182 ? -6.242 -10.131 0.405 1.00 82.75 182 PHE A N 1
ATOM 1312 C CA . PHE A 1 182 ? -5.386 -9.007 0.019 1.00 82.75 182 PHE A CA 1
ATOM 1313 C C . PHE A 1 182 ? -5.617 -8.538 -1.424 1.00 82.75 182 PHE A C 1
ATOM 1315 O O . PHE A 1 182 ? -5.042 -7.528 -1.828 1.00 82.75 182 PHE A O 1
ATOM 1322 N N . ALA A 1 183 ? -6.465 -9.224 -2.201 1.00 85.38 183 ALA A N 1
ATOM 1323 C CA . ALA A 1 183 ? -6.696 -8.905 -3.609 1.00 85.38 183 ALA A CA 1
ATOM 1324 C C . ALA A 1 183 ? -7.113 -7.439 -3.855 1.00 85.38 183 ALA A C 1
ATOM 1326 O O . ALA A 1 183 ? -6.528 -6.829 -4.751 1.00 85.38 183 ALA A O 1
ATOM 1327 N N . PRO A 1 184 ? -8.016 -6.817 -3.063 1.00 87.44 184 PRO A N 1
ATOM 1328 C CA . PRO A 1 184 ? -8.354 -5.403 -3.252 1.00 87.44 184 PRO A CA 1
ATOM 1329 C C . PRO A 1 184 ? -7.137 -4.478 -3.115 1.00 87.44 184 PRO A C 1
ATOM 1331 O O . PRO A 1 184 ? -6.936 -3.581 -3.933 1.00 87.44 184 PRO A O 1
ATOM 1334 N N . SER A 1 185 ? -6.280 -4.737 -2.124 1.00 84.25 185 SER A N 1
ATOM 1335 C CA . SER A 1 185 ? -5.046 -3.982 -1.889 1.00 84.25 185 SER A CA 1
ATOM 1336 C C . SER A 1 185 ? -4.050 -4.160 -3.034 1.00 84.25 185 SER A C 1
ATOM 1338 O O . SER A 1 185 ? -3.417 -3.196 -3.455 1.00 84.25 185 SER A O 1
ATOM 1340 N N . ILE A 1 186 ? -3.930 -5.380 -3.568 1.00 88.19 186 ILE A N 1
ATOM 1341 C CA . ILE A 1 186 ? -3.051 -5.681 -4.706 1.00 88.19 186 ILE A CA 1
ATOM 1342 C C . ILE A 1 186 ? -3.529 -4.938 -5.955 1.00 88.19 186 ILE A C 1
ATOM 1344 O O . ILE A 1 186 ? -2.719 -4.292 -6.616 1.00 88.19 186 ILE A O 1
ATOM 1348 N N . VAL A 1 187 ? -4.831 -4.976 -6.255 1.00 91.50 187 VAL A N 1
ATOM 1349 C CA . VAL A 1 187 ? -5.408 -4.249 -7.398 1.00 91.50 187 VAL A CA 1
ATOM 1350 C C . VAL A 1 187 ? -5.139 -2.750 -7.273 1.00 91.50 187 VAL A C 1
ATOM 1352 O O . VAL A 1 187 ? -4.671 -2.133 -8.230 1.00 91.50 187 VAL A O 1
ATOM 1355 N N . LEU A 1 188 ? -5.360 -2.175 -6.088 1.00 90.56 188 LEU A N 1
ATOM 1356 C CA . LEU A 1 188 ? -5.094 -0.761 -5.832 1.00 90.56 188 LEU A CA 1
ATOM 1357 C C . LEU A 1 188 ? -3.605 -0.413 -5.991 1.00 90.56 188 LEU A C 1
ATOM 1359 O O . LEU A 1 188 ? -3.272 0.576 -6.638 1.00 90.56 188 LEU A O 1
ATOM 1363 N N . ASN A 1 189 ? -2.711 -1.241 -5.450 1.00 91.00 189 ASN A N 1
ATOM 1364 C CA . ASN A 1 189 ? -1.263 -1.073 -5.570 1.00 91.00 189 ASN A CA 1
ATOM 1365 C C . ASN A 1 189 ? -0.806 -1.112 -7.038 1.00 91.00 189 ASN A C 1
ATOM 1367 O O . ASN A 1 189 ? -0.047 -0.245 -7.472 1.00 91.00 189 ASN A O 1
ATOM 1371 N N . VAL A 1 190 ? -1.292 -2.081 -7.819 1.00 95.00 190 VAL A N 1
ATOM 1372 C CA . VAL A 1 190 ? -0.993 -2.192 -9.255 1.00 95.00 190 VAL A CA 1
ATOM 1373 C C . VAL A 1 190 ? -1.505 -0.967 -10.009 1.00 95.00 190 VAL A C 1
ATOM 1375 O O . VAL A 1 190 ? -0.748 -0.357 -10.764 1.00 95.00 190 VAL A O 1
ATOM 1378 N N . ALA A 1 191 ? -2.754 -0.563 -9.764 1.00 95.38 191 ALA A N 1
ATOM 1379 C CA . ALA A 1 191 ? -3.337 0.625 -10.380 1.00 95.38 191 ALA A CA 1
ATOM 1380 C C . ALA A 1 191 ? -2.522 1.888 -10.062 1.00 95.38 191 ALA A C 1
ATOM 1382 O O . ALA A 1 191 ? -2.265 2.696 -10.955 1.00 95.38 191 ALA A O 1
ATOM 1383 N N . LEU A 1 192 ? -2.055 2.035 -8.819 1.00 94.31 192 LEU A N 1
ATOM 1384 C CA . LEU A 1 192 ? -1.263 3.184 -8.391 1.00 94.31 192 LEU A CA 1
ATOM 1385 C C . LEU A 1 192 ? 0.123 3.222 -9.049 1.00 94.31 192 LEU A C 1
ATOM 1387 O O . LEU A 1 192 ? 0.580 4.298 -9.432 1.00 94.31 192 LEU A O 1
ATOM 1391 N N . VAL A 1 193 ? 0.776 2.070 -9.236 1.00 96.69 193 VAL A N 1
ATOM 1392 C CA . VAL A 1 193 ? 2.059 1.991 -9.958 1.00 96.69 193 VAL A CA 1
ATOM 1393 C C . VAL A 1 193 ? 1.879 2.334 -11.433 1.00 96.69 193 VAL A C 1
ATOM 1395 O O . VAL A 1 193 ? 2.659 3.120 -11.968 1.00 96.69 193 VAL A O 1
ATOM 1398 N N . VAL A 1 194 ? 0.835 1.811 -12.082 1.00 97.50 194 VAL A N 1
ATOM 1399 C CA . VAL A 1 194 ? 0.521 2.143 -13.482 1.00 97.50 194 VAL A CA 1
ATOM 1400 C C . VAL A 1 194 ? 0.207 3.633 -13.629 1.00 97.50 194 VAL A C 1
ATOM 1402 O O . VAL A 1 194 ? 0.731 4.282 -14.535 1.00 97.50 194 VAL A O 1
ATOM 1405 N N . ALA A 1 195 ? -0.585 4.202 -12.717 1.00 96.94 195 ALA A N 1
ATOM 1406 C CA . ALA A 1 195 ? -0.881 5.631 -12.699 1.00 96.94 195 ALA A CA 1
ATOM 1407 C C . ALA A 1 195 ? 0.387 6.472 -12.483 1.00 96.94 195 ALA A C 1
ATOM 1409 O O . ALA A 1 195 ? 0.625 7.418 -13.231 1.00 96.94 195 ALA A O 1
ATOM 1410 N N . GLY A 1 196 ? 1.238 6.103 -11.521 1.00 96.62 196 GLY A N 1
ATOM 1411 C CA . GLY A 1 196 ? 2.521 6.764 -11.279 1.00 96.62 196 GLY A CA 1
ATOM 1412 C C . GLY A 1 196 ? 3.443 6.711 -12.499 1.00 96.62 196 GLY A C 1
ATOM 1413 O O . GLY A 1 196 ? 4.026 7.728 -12.878 1.00 96.62 196 GLY A O 1
ATOM 1414 N N . ALA A 1 197 ? 3.511 5.560 -13.171 1.00 97.12 197 ALA A N 1
ATOM 1415 C CA . ALA A 1 197 ? 4.265 5.405 -14.407 1.00 97.12 197 ALA A CA 1
ATOM 1416 C C . ALA A 1 197 ? 3.721 6.302 -15.527 1.00 97.12 197 ALA A C 1
ATOM 1418 O O . ALA A 1 197 ? 4.492 7.017 -16.164 1.00 97.12 197 ALA A O 1
ATOM 1419 N N . ALA A 1 198 ? 2.401 6.334 -15.725 1.00 97.56 198 ALA A N 1
ATOM 1420 C CA . ALA A 1 198 ? 1.766 7.190 -16.725 1.00 97.56 198 ALA A CA 1
ATOM 1421 C C . ALA A 1 198 ? 1.983 8.683 -16.445 1.00 97.56 198 ALA A C 1
ATOM 1423 O O . ALA A 1 198 ? 2.252 9.451 -17.370 1.00 97.56 198 ALA A O 1
ATOM 1424 N N . ILE A 1 199 ? 1.909 9.097 -15.178 1.00 97.38 199 ILE A N 1
ATOM 1425 C CA . ILE A 1 199 ? 2.186 10.476 -14.763 1.00 97.38 199 ILE A CA 1
ATOM 1426 C C . ILE A 1 199 ? 3.640 10.835 -15.074 1.00 97.38 199 ILE A C 1
ATOM 1428 O O . ILE A 1 199 ? 3.887 11.882 -15.671 1.00 97.38 199 ILE A O 1
ATOM 1432 N N . TYR A 1 200 ? 4.601 9.975 -14.729 1.00 97.06 200 TYR A N 1
ATOM 1433 C CA . TYR A 1 200 ? 6.007 10.247 -15.021 1.00 97.06 200 TYR A CA 1
ATOM 1434 C C . TYR A 1 200 ? 6.287 10.312 -16.528 1.00 97.06 200 TYR A C 1
ATOM 1436 O O . TYR A 1 200 ? 6.969 11.228 -16.975 1.00 97.06 200 TYR A O 1
ATOM 1444 N N . VAL A 1 201 ? 5.719 9.404 -17.327 1.00 96.44 201 VAL A N 1
ATOM 1445 C CA . VAL A 1 201 ? 5.914 9.394 -18.788 1.00 96.44 201 VAL A CA 1
ATOM 1446 C C . VAL A 1 201 ? 5.286 10.619 -19.463 1.00 96.44 201 VAL A C 1
ATOM 1448 O O . VAL A 1 201 ? 5.884 11.177 -20.380 1.00 96.44 201 VAL A O 1
ATOM 1451 N N . LYS A 1 202 ? 4.096 11.057 -19.030 1.00 96.31 202 LYS A N 1
ATOM 1452 C CA . LYS A 1 202 ? 3.363 12.163 -19.678 1.00 96.31 202 LYS A CA 1
ATOM 1453 C C . LYS A 1 202 ? 3.738 13.550 -19.161 1.00 96.31 202 LYS A C 1
ATOM 1455 O O . LYS A 1 202 ? 3.689 14.509 -19.923 1.00 96.31 202 LYS A O 1
ATOM 1460 N N . VAL A 1 203 ? 4.054 13.666 -17.873 1.00 97.00 203 VAL A N 1
ATOM 1461 C CA . VAL A 1 203 ? 4.267 14.953 -17.183 1.00 97.00 203 VAL A CA 1
ATOM 1462 C C . VAL A 1 203 ? 5.725 15.130 -16.750 1.00 97.00 203 VAL A C 1
ATOM 1464 O O . VAL A 1 203 ? 6.194 16.253 -16.578 1.00 97.00 203 VAL A O 1
ATOM 1467 N N . GLY A 1 204 ? 6.472 14.039 -16.579 1.00 95.56 204 GLY A N 1
ATOM 1468 C CA . GLY A 1 204 ? 7.861 14.077 -16.136 1.00 95.56 204 GLY A CA 1
ATOM 1469 C C . GLY A 1 204 ? 8.014 14.220 -14.621 1.00 95.56 204 GLY A C 1
ATOM 1470 O O . GLY A 1 204 ? 7.149 13.843 -13.824 1.00 95.56 204 GLY A O 1
ATOM 1471 N N . LEU A 1 205 ? 9.164 14.761 -14.217 1.00 96.50 205 LEU A N 1
ATOM 1472 C CA . LEU A 1 205 ? 9.591 14.832 -12.818 1.00 96.50 205 LEU A CA 1
ATOM 1473 C C . LEU A 1 205 ? 8.631 15.616 -11.895 1.00 96.50 205 LEU A C 1
ATOM 1475 O O . LEU A 1 205 ? 8.344 15.114 -10.806 1.00 96.50 205 LEU A O 1
ATOM 1479 N N . PRO A 1 206 ? 8.088 16.791 -12.285 1.00 96.94 206 PRO A N 1
ATOM 1480 C CA . PRO A 1 206 ? 7.161 17.530 -11.425 1.00 96.94 206 PRO A CA 1
ATOM 1481 C C . PRO A 1 206 ? 5.872 16.749 -11.152 1.00 96.94 206 PRO A C 1
ATOM 1483 O O . PRO A 1 206 ? 5.378 16.743 -10.026 1.00 96.94 206 PRO A O 1
ATOM 1486 N N . GLY A 1 207 ? 5.360 16.039 -12.165 1.00 96.44 207 GLY A N 1
ATOM 1487 C CA . GLY A 1 207 ? 4.134 15.253 -12.045 1.00 96.44 207 GLY A CA 1
ATOM 1488 C C . GLY A 1 207 ? 4.276 14.114 -11.043 1.00 96.44 207 GLY A C 1
ATOM 1489 O O . GLY A 1 207 ? 3.433 13.962 -10.159 1.00 96.44 207 GLY A O 1
ATOM 1490 N N . ILE A 1 208 ? 5.361 13.338 -11.132 1.00 95.62 208 ILE A N 1
ATOM 1491 C CA . ILE A 1 208 ? 5.569 12.221 -10.201 1.00 95.62 208 ILE A CA 1
ATOM 1492 C C . ILE A 1 208 ? 5.881 12.702 -8.780 1.00 95.62 208 ILE A C 1
ATOM 1494 O O . ILE A 1 208 ? 5.403 12.100 -7.822 1.00 95.62 208 ILE A O 1
ATOM 1498 N N . ALA A 1 209 ? 6.614 13.809 -8.622 1.00 95.62 209 ALA A N 1
ATOM 1499 C CA . ALA A 1 209 ? 6.866 14.403 -7.310 1.00 95.62 209 ALA A CA 1
ATOM 1500 C C . ALA A 1 209 ? 5.558 14.864 -6.641 1.00 95.62 209 ALA A C 1
ATOM 1502 O O . ALA A 1 209 ? 5.333 14.581 -5.460 1.00 95.62 209 ALA A O 1
ATOM 1503 N N . PHE A 1 210 ? 4.666 15.506 -7.404 1.00 95.75 210 PHE A N 1
ATOM 1504 C CA . PHE A 1 210 ? 3.336 15.885 -6.928 1.00 95.75 210 PHE A CA 1
ATOM 1505 C C . PHE A 1 210 ? 2.492 14.657 -6.559 1.00 95.75 210 PHE A C 1
ATOM 1507 O O . PHE A 1 210 ? 1.936 14.604 -5.463 1.00 95.75 210 PHE A O 1
ATOM 1514 N N . ALA A 1 211 ? 2.451 13.641 -7.426 1.00 93.56 211 ALA A N 1
ATOM 1515 C CA . ALA A 1 211 ? 1.684 12.420 -7.188 1.00 93.56 211 ALA A CA 1
ATOM 1516 C C . ALA A 1 211 ? 2.156 11.673 -5.931 1.00 93.56 211 ALA A C 1
ATOM 1518 O O . ALA A 1 211 ? 1.336 11.299 -5.096 1.00 93.56 211 ALA A O 1
ATOM 1519 N N . LEU A 1 212 ? 3.471 11.508 -5.749 1.00 93.25 212 LEU A N 1
ATOM 1520 C CA . LEU A 1 212 ? 4.031 10.894 -4.543 1.00 93.25 212 LEU A CA 1
ATOM 1521 C C . LEU A 1 212 ? 3.697 11.715 -3.295 1.00 93.25 212 LEU A C 1
ATOM 1523 O O . LEU A 1 212 ? 3.270 11.144 -2.295 1.00 93.25 212 LEU A O 1
ATOM 1527 N N . THR A 1 213 ? 3.813 13.044 -3.361 1.00 92.50 213 THR A N 1
ATOM 1528 C CA . THR A 1 213 ? 3.431 13.933 -2.249 1.00 92.50 213 THR A CA 1
ATOM 1529 C C . THR A 1 213 ? 1.958 13.757 -1.876 1.00 92.50 213 THR A C 1
ATOM 1531 O O . THR A 1 213 ? 1.644 13.607 -0.696 1.00 92.50 213 THR A O 1
ATOM 1534 N N . ALA A 1 214 ? 1.059 13.693 -2.863 1.00 91.19 214 ALA A N 1
ATOM 1535 C CA . ALA A 1 214 ? -0.364 13.451 -2.638 1.00 91.19 214 ALA A CA 1
ATOM 1536 C C . ALA A 1 214 ? -0.628 12.064 -2.026 1.00 91.19 214 ALA A C 1
ATOM 1538 O O . ALA A 1 214 ? -1.405 11.953 -1.079 1.00 91.19 214 ALA A O 1
ATOM 1539 N N . VAL A 1 215 ? 0.054 11.015 -2.504 1.00 89.25 215 VAL A N 1
ATOM 1540 C CA . VAL A 1 215 ? -0.045 9.658 -1.938 1.00 89.25 215 VAL A CA 1
ATOM 1541 C C . VAL A 1 215 ? 0.424 9.632 -0.483 1.00 89.25 215 VAL A C 1
ATOM 1543 O O . VAL A 1 215 ? -0.247 9.033 0.360 1.00 89.25 215 VAL A O 1
ATOM 1546 N N . PHE A 1 216 ? 1.531 10.303 -0.152 1.00 88.25 216 PHE A N 1
ATOM 1547 C CA . PHE A 1 216 ? 2.005 10.405 1.231 1.00 88.25 216 PHE A CA 1
ATOM 1548 C C . PHE A 1 216 ? 1.049 11.208 2.113 1.00 88.25 216 PHE A C 1
ATOM 1550 O O . PHE A 1 216 ? 0.751 10.772 3.225 1.00 88.25 216 PHE A O 1
ATOM 1557 N N . ALA A 1 217 ? 0.523 12.330 1.619 1.00 87.75 217 ALA A N 1
ATOM 1558 C CA . ALA A 1 217 ? -0.460 13.132 2.341 1.00 87.75 217 ALA A CA 1
ATOM 1559 C C . ALA A 1 217 ? -1.740 12.329 2.624 1.00 87.75 217 ALA A C 1
ATOM 1561 O O . ALA A 1 217 ? -2.220 12.308 3.758 1.00 87.75 217 ALA A O 1
ATOM 1562 N N . PHE A 1 218 ? -2.247 11.598 1.627 1.00 85.81 218 PHE A N 1
ATOM 1563 C CA . PHE A 1 218 ? -3.409 10.728 1.787 1.00 85.81 218 PHE A CA 1
ATOM 1564 C C . PHE A 1 218 ? -3.134 9.583 2.767 1.00 85.81 218 PHE A C 1
ATOM 1566 O O . PHE A 1 218 ? -3.947 9.324 3.649 1.00 85.81 218 PHE A O 1
ATOM 1573 N N . SER A 1 219 ? -1.967 8.939 2.669 1.00 82.75 219 SER A N 1
ATOM 1574 C CA . SER A 1 219 ? -1.562 7.868 3.591 1.00 82.75 219 SER A CA 1
ATOM 1575 C C . SER A 1 219 ? -1.470 8.371 5.035 1.00 82.75 219 SER A C 1
ATOM 1577 O O . SER A 1 219 ? -1.914 7.697 5.964 1.00 82.75 219 SER A O 1
ATOM 1579 N N . TYR A 1 220 ? -0.943 9.583 5.231 1.00 83.38 220 TYR A N 1
ATOM 1580 C CA . TYR A 1 220 ? -0.877 10.224 6.541 1.00 83.38 220 TYR A CA 1
ATOM 1581 C C . TYR A 1 220 ? -2.269 10.573 7.085 1.00 83.38 220 TYR A C 1
ATOM 1583 O O . TYR A 1 220 ? -2.565 10.299 8.247 1.00 83.38 220 TYR A O 1
ATOM 1591 N N . MET A 1 221 ? -3.155 11.111 6.246 1.00 84.56 221 MET A N 1
ATOM 1592 C CA . MET A 1 221 ? -4.535 11.406 6.635 1.00 84.56 221 MET A CA 1
ATOM 1593 C C . MET A 1 221 ? -5.317 10.132 6.987 1.00 84.56 221 MET A C 1
ATOM 1595 O O . MET A 1 221 ? -6.019 10.103 7.998 1.00 84.56 221 MET A O 1
ATOM 1599 N N . ALA A 1 222 ? -5.163 9.064 6.199 1.00 81.94 222 ALA A N 1
ATOM 1600 C CA . ALA A 1 222 ? -5.782 7.767 6.463 1.00 81.94 222 ALA A CA 1
ATOM 1601 C C . ALA A 1 222 ? -5.326 7.189 7.812 1.00 81.94 222 ALA A C 1
ATOM 1603 O O . ALA A 1 222 ? -6.151 6.699 8.583 1.00 81.94 222 ALA A O 1
ATOM 1604 N N . TYR A 1 223 ? -4.039 7.326 8.140 1.00 81.69 223 TYR A N 1
ATOM 1605 C CA . TYR A 1 223 ? -3.526 6.972 9.461 1.00 81.69 223 TYR A CA 1
ATOM 1606 C C . TYR A 1 223 ? -4.172 7.779 10.585 1.00 81.69 223 TYR A C 1
ATOM 1608 O O . TYR A 1 223 ? -4.623 7.199 11.571 1.00 81.69 223 TYR A O 1
ATOM 1616 N N . LEU A 1 224 ? -4.222 9.109 10.458 1.00 84.75 224 LEU A N 1
ATOM 1617 C CA . LEU A 1 224 ? -4.819 9.959 11.490 1.00 84.75 224 LEU A CA 1
ATOM 1618 C C . LEU A 1 224 ? -6.292 9.604 11.723 1.00 84.75 224 LEU A C 1
ATOM 1620 O O . LEU A 1 224 ? -6.755 9.616 12.867 1.00 84.75 224 LEU A O 1
ATOM 1624 N N . LEU A 1 225 ? -7.009 9.241 10.658 1.00 85.69 225 LEU A N 1
ATOM 1625 C CA . LEU A 1 225 ? -8.387 8.775 10.742 1.00 85.69 225 LEU A CA 1
ATOM 1626 C C . LEU A 1 225 ? -8.495 7.419 11.452 1.00 85.69 225 LEU A C 1
ATOM 1628 O O . LEU A 1 225 ? -9.336 7.279 12.340 1.00 85.69 225 LEU A O 1
ATOM 1632 N N . ASP A 1 226 ? -7.647 6.440 11.123 1.00 83.44 226 ASP A N 1
ATOM 1633 C CA . ASP A 1 226 ? -7.612 5.148 11.830 1.00 83.44 226 ASP A CA 1
ATOM 1634 C C . ASP A 1 226 ? -7.289 5.344 13.320 1.00 83.44 226 ASP A C 1
ATOM 1636 O O . ASP A 1 226 ? -7.980 4.820 14.195 1.00 83.44 226 ASP A O 1
ATOM 1640 N N . GLN A 1 227 ? -6.313 6.198 13.633 1.00 84.38 227 GLN A N 1
ATOM 1641 C CA . GLN A 1 227 ? -5.952 6.536 15.009 1.00 84.38 227 GLN A CA 1
ATOM 1642 C C . GLN A 1 227 ? -7.091 7.258 15.750 1.00 84.38 227 GLN A C 1
ATOM 1644 O O . GLN A 1 227 ? -7.282 7.055 16.952 1.00 84.38 227 GLN A O 1
ATOM 1649 N N . SER A 1 228 ? -7.845 8.124 15.069 1.00 86.56 228 SER A N 1
ATOM 1650 C CA . SER A 1 228 ? -9.041 8.765 15.627 1.00 86.56 228 SER A CA 1
ATOM 1651 C C . SER A 1 228 ? -10.127 7.729 15.939 1.00 86.56 228 SER A C 1
ATOM 1653 O O . SER A 1 228 ? -10.643 7.701 17.057 1.00 86.56 228 SER A O 1
ATOM 1655 N N . ARG A 1 229 ? -10.393 6.806 15.006 1.00 87.44 229 ARG A N 1
ATOM 1656 C CA . ARG A 1 229 ? -11.374 5.722 15.176 1.00 87.44 229 ARG A CA 1
ATOM 1657 C C . ARG A 1 229 ? -11.011 4.779 16.320 1.00 87.44 229 ARG A C 1
ATOM 1659 O O . ARG A 1 229 ? -11.866 4.498 17.155 1.00 87.44 229 ARG A O 1
ATOM 1666 N N . ARG A 1 230 ? -9.750 4.341 16.410 1.00 85.69 230 ARG A N 1
ATOM 1667 C CA . ARG A 1 230 ? -9.275 3.474 17.505 1.00 85.69 230 ARG A CA 1
ATOM 1668 C C . ARG A 1 230 ? -9.438 4.140 18.869 1.00 85.69 230 ARG A C 1
ATOM 1670 O O . ARG A 1 230 ? -9.908 3.498 19.801 1.00 85.69 230 ARG A O 1
ATOM 1677 N N . ARG A 1 231 ? -9.106 5.431 18.982 1.00 87.00 231 ARG A N 1
ATOM 1678 C CA . ARG A 1 231 ? -9.314 6.198 20.222 1.00 87.00 231 ARG A CA 1
ATOM 1679 C C . ARG A 1 231 ? -10.794 6.301 20.583 1.00 87.00 231 ARG A C 1
ATOM 1681 O O . ARG A 1 231 ? -11.148 6.054 21.729 1.00 87.00 231 ARG A O 1
ATOM 1688 N N . ALA A 1 232 ? -11.661 6.600 19.615 1.00 87.12 232 ALA A N 1
ATOM 1689 C CA . ALA A 1 232 ? -13.106 6.638 19.841 1.00 87.12 232 ALA A CA 1
ATOM 1690 C C . ALA A 1 232 ? -13.645 5.283 20.339 1.00 87.12 232 ALA A C 1
ATOM 1692 O O . ALA A 1 232 ? -14.398 5.235 21.308 1.00 87.12 232 ALA A O 1
ATOM 1693 N N . GLN A 1 233 ? -13.198 4.174 19.742 1.00 87.69 233 GLN A N 1
ATOM 1694 C CA . GLN A 1 233 ? -13.559 2.823 20.187 1.00 87.69 233 GLN A CA 1
ATOM 1695 C C . GLN A 1 233 ? -13.045 2.509 21.599 1.00 87.69 233 GLN A C 1
ATOM 1697 O O . GLN A 1 233 ? -13.771 1.916 22.397 1.00 87.69 233 GLN A O 1
ATOM 1702 N N . GLN A 1 234 ? -11.827 2.941 21.938 1.00 85.88 234 GLN A N 1
ATOM 1703 C CA . GLN A 1 234 ? -11.278 2.787 23.287 1.00 85.88 234 GLN A CA 1
ATOM 1704 C C . GLN A 1 234 ? -12.120 3.522 24.333 1.00 85.88 234 GLN A C 1
ATOM 1706 O O . GLN A 1 234 ? -12.416 2.929 25.370 1.00 85.88 234 GLN A O 1
ATOM 1711 N N . TYR A 1 235 ? -12.565 4.752 24.052 1.00 84.75 235 TYR A N 1
ATOM 1712 C CA . TYR A 1 235 ? -13.465 5.485 24.949 1.00 84.75 235 TYR A CA 1
ATOM 1713 C C . TYR A 1 235 ? -14.763 4.721 25.198 1.00 84.75 235 TYR A C 1
ATOM 1715 O O . TYR A 1 235 ? -15.124 4.518 26.353 1.00 84.75 235 TYR A O 1
ATOM 1723 N N . VAL A 1 236 ? -15.407 4.216 24.141 1.00 84.38 236 VAL A N 1
ATOM 1724 C CA . VAL A 1 236 ? -16.629 3.406 24.276 1.00 84.38 236 VAL A CA 1
ATOM 1725 C C . VAL A 1 236 ? -16.372 2.160 25.132 1.00 84.38 236 VAL A C 1
ATOM 1727 O O . VAL A 1 236 ? -17.144 1.871 26.043 1.00 84.38 236 VAL A O 1
ATOM 1730 N N . SER A 1 237 ? -15.266 1.445 24.895 1.00 84.12 237 SER A N 1
ATOM 1731 C CA . SER A 1 237 ? -14.929 0.238 25.665 1.00 84.12 237 SER A CA 1
ATOM 1732 C C . SER A 1 237 ? -14.630 0.526 27.141 1.00 84.12 237 SER A C 1
ATOM 1734 O O . SER A 1 237 ? -15.041 -0.240 28.012 1.00 84.12 237 SER A O 1
ATOM 1736 N N . LEU A 1 238 ? -13.963 1.647 27.435 1.00 87.88 238 LEU A N 1
ATOM 1737 C CA . LEU A 1 238 ? -13.663 2.069 28.799 1.00 87.88 238 LEU A CA 1
ATOM 1738 C C . LEU A 1 238 ? -14.940 2.491 29.525 1.00 87.88 238 LEU A C 1
ATOM 1740 O O . LEU A 1 238 ? -15.139 2.077 30.662 1.00 87.88 238 LEU A O 1
ATOM 1744 N N . SER A 1 239 ? -15.816 3.257 28.869 1.00 83.12 239 SER A N 1
ATOM 1745 C CA . SER A 1 239 ? -17.115 3.640 29.429 1.00 83.12 239 SER A CA 1
ATOM 1746 C C . SER A 1 239 ? -17.930 2.410 29.824 1.00 83.12 239 SER A C 1
ATOM 1748 O O . SER A 1 239 ? -18.399 2.339 30.958 1.00 83.12 239 SER A O 1
ATOM 1750 N N . TRP A 1 240 ? -18.020 1.403 28.950 1.00 83.31 240 TRP A N 1
ATOM 1751 C CA . TRP A 1 240 ? -18.681 0.137 29.282 1.00 83.31 240 TRP A CA 1
ATOM 1752 C C . TRP A 1 240 ? -17.984 -0.629 30.410 1.00 83.31 240 TRP A C 1
ATOM 1754 O O . TRP A 1 240 ? -18.659 -1.173 31.281 1.00 83.31 240 TRP A O 1
ATOM 1764 N N . GLY A 1 241 ? -16.649 -0.655 30.434 1.00 83.69 241 GLY A N 1
ATOM 1765 C CA . GLY A 1 241 ? -15.880 -1.309 31.495 1.00 83.69 241 GLY A CA 1
ATOM 1766 C C . GLY A 1 241 ? -16.078 -0.663 32.870 1.00 83.69 241 GLY A C 1
ATOM 1767 O O . GLY A 1 241 ? -16.282 -1.371 33.855 1.00 83.69 241 GLY A O 1
ATOM 1768 N N . VAL A 1 242 ? -16.077 0.673 32.936 1.00 85.94 242 VAL A N 1
ATOM 1769 C CA . VAL A 1 242 ? -16.369 1.437 34.162 1.00 85.94 242 VAL A CA 1
ATOM 1770 C C . VAL A 1 242 ? -17.793 1.158 34.624 1.00 85.94 242 VAL A C 1
ATOM 1772 O O . VAL A 1 242 ? -18.010 0.846 35.792 1.00 85.94 242 VAL A O 1
ATOM 1775 N N . LEU A 1 243 ? -18.751 1.197 33.699 1.00 81.25 243 LEU A N 1
ATOM 1776 C CA . LEU A 1 243 ? -20.151 0.931 33.993 1.00 81.25 243 LEU A CA 1
ATOM 1777 C C . LEU A 1 243 ? -20.369 -0.480 34.561 1.00 81.25 243 LEU A C 1
ATOM 1779 O O . LEU A 1 243 ? -21.004 -0.646 35.601 1.00 81.25 243 LEU A O 1
ATOM 1783 N N . ALA A 1 244 ? -19.789 -1.492 33.913 1.00 78.50 244 ALA A N 1
ATOM 1784 C CA . ALA A 1 244 ? -19.849 -2.877 34.368 1.00 78.50 244 ALA A CA 1
ATOM 1785 C C . ALA A 1 244 ? -19.157 -3.067 35.729 1.00 78.50 244 ALA A C 1
ATOM 1787 O O . ALA A 1 244 ? -19.640 -3.829 36.567 1.00 78.50 244 ALA A O 1
ATOM 1788 N N . GLY A 1 245 ? -18.049 -2.358 35.973 1.00 80.69 245 GLY A N 1
ATOM 1789 C CA . GLY A 1 245 ? -17.371 -2.335 37.269 1.00 80.69 245 GLY A CA 1
ATOM 1790 C C . GLY A 1 245 ? -18.245 -1.751 38.381 1.00 80.69 245 GLY A C 1
ATOM 1791 O O . GLY A 1 245 ? -18.352 -2.355 39.448 1.00 80.69 245 GLY A O 1
ATOM 1792 N N . LEU A 1 246 ? -18.926 -0.631 38.115 1.00 77.12 246 LEU A N 1
ATOM 1793 C CA . LEU A 1 246 ? -19.863 -0.006 39.055 1.00 77.12 246 LEU A CA 1
ATOM 1794 C C . LEU A 1 246 ? -21.042 -0.935 39.367 1.00 77.12 246 LEU A C 1
ATOM 1796 O O . LEU A 1 246 ? -21.326 -1.169 40.541 1.00 77.12 246 LEU A O 1
ATOM 1800 N N . MET A 1 247 ? -21.655 -1.553 38.352 1.00 70.81 247 MET A N 1
ATOM 1801 C CA . MET A 1 247 ? -22.718 -2.548 38.555 1.00 70.81 247 MET A CA 1
ATOM 1802 C C . MET A 1 247 ? -22.245 -3.756 39.369 1.00 70.81 247 MET A C 1
ATOM 1804 O O . MET A 1 247 ? -22.955 -4.227 40.249 1.00 70.81 247 MET A O 1
ATOM 1808 N N . ARG A 1 248 ? -21.030 -4.256 39.123 1.00 73.50 248 ARG A N 1
ATOM 1809 C CA . ARG A 1 248 ? -20.484 -5.369 39.909 1.00 73.50 248 ARG A CA 1
ATOM 1810 C C . ARG A 1 248 ? -20.196 -4.966 41.355 1.00 73.50 248 ARG A C 1
ATOM 1812 O O . ARG A 1 248 ? -20.383 -5.772 42.257 1.00 73.50 248 ARG A O 1
ATOM 1819 N N . SER A 1 249 ? -19.762 -3.729 41.586 1.00 72.31 249 SER A N 1
ATOM 1820 C CA . SER A 1 249 ? -19.575 -3.206 42.942 1.00 72.31 249 SER A CA 1
ATOM 1821 C C . SER A 1 249 ? -20.904 -3.029 43.688 1.00 72.31 249 SER A C 1
ATOM 1823 O O . SER A 1 249 ? -20.963 -3.323 44.880 1.00 72.31 249 SER A O 1
ATOM 1825 N N . LEU A 1 250 ? -21.971 -2.629 42.977 1.00 68.38 250 LEU A N 1
ATOM 1826 C CA . LEU A 1 250 ? -23.347 -2.613 43.487 1.00 68.38 250 LEU A CA 1
ATOM 1827 C C . LEU A 1 250 ? -23.771 -4.005 43.935 1.00 68.38 250 LEU A C 1
ATOM 1829 O O . LEU A 1 250 ? -24.214 -4.164 45.064 1.00 68.38 250 LEU A O 1
ATOM 1833 N N . ASP A 1 251 ? -23.586 -4.999 43.071 1.00 66.75 251 ASP A N 1
ATOM 1834 C CA . ASP A 1 251 ? -23.981 -6.386 43.329 1.00 66.75 251 ASP A CA 1
ATOM 1835 C C . ASP A 1 251 ? -23.280 -6.964 44.570 1.00 66.75 251 ASP A C 1
ATOM 1837 O O . ASP A 1 251 ? -23.905 -7.604 45.410 1.00 66.75 251 ASP A O 1
ATOM 1841 N N . VAL A 1 252 ? -21.991 -6.645 44.752 1.00 71.31 252 VAL A N 1
ATOM 1842 C CA . VAL A 1 252 ? -21.223 -7.048 45.943 1.00 71.31 252 VAL A CA 1
ATOM 1843 C C . VAL A 1 252 ? -21.681 -6.316 47.214 1.00 71.31 252 VAL A C 1
ATOM 1845 O O . VAL A 1 252 ? -21.626 -6.899 48.296 1.00 71.31 252 VAL A O 1
ATOM 1848 N N . ARG A 1 253 ? -22.101 -5.045 47.118 1.00 69.81 253 ARG A N 1
ATOM 1849 C CA . ARG A 1 253 ? -22.503 -4.232 48.282 1.00 69.81 253 ARG A CA 1
ATOM 1850 C C . ARG A 1 253 ? -23.961 -4.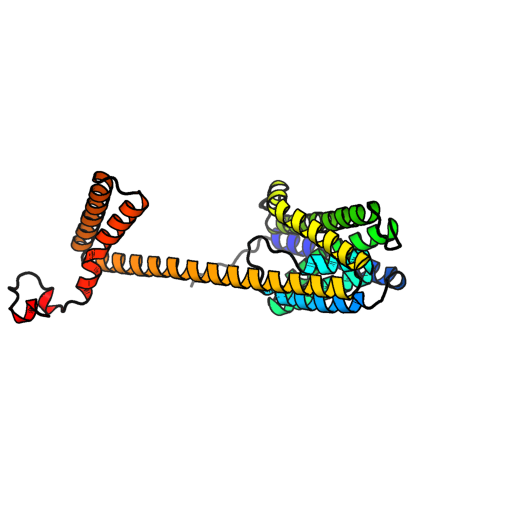470 48.695 1.00 69.81 253 ARG A C 1
ATOM 1852 O O . ARG A 1 253 ? -24.242 -4.478 49.891 1.00 69.81 253 ARG A O 1
ATOM 1859 N N . ASP A 1 254 ? -24.869 -4.642 47.736 1.00 74.38 254 ASP A N 1
ATOM 1860 C CA . ASP A 1 254 ? -26.300 -4.892 47.950 1.00 74.38 254 ASP A CA 1
ATOM 1861 C C . ASP A 1 254 ? -26.899 -5.731 46.801 1.00 74.38 254 ASP A C 1
ATOM 1863 O O . ASP A 1 254 ? -27.480 -5.228 45.834 1.00 74.38 254 ASP A O 1
ATOM 1867 N N . GLU A 1 255 ? -26.806 -7.051 46.952 1.00 75.06 255 GLU A N 1
ATOM 1868 C CA . GLU A 1 255 ? -27.324 -8.059 46.017 1.00 75.06 255 GLU A CA 1
ATOM 1869 C C . GLU A 1 255 ? -28.841 -7.894 45.745 1.00 75.06 255 GLU A C 1
ATOM 1871 O O . GLU A 1 255 ? -29.355 -8.214 44.666 1.00 75.06 255 GLU A O 1
ATOM 1876 N N . ARG A 1 256 ? -29.600 -7.342 46.707 1.00 74.56 256 ARG A N 1
ATOM 1877 C CA . ARG A 1 256 ? -31.041 -7.086 46.542 1.00 74.56 256 ARG A CA 1
ATOM 1878 C C . ARG A 1 256 ? -31.290 -5.898 45.615 1.00 74.56 256 ARG A C 1
ATOM 1880 O O . ARG A 1 256 ? -32.204 -5.973 44.790 1.00 74.56 256 ARG A O 1
ATOM 1887 N N . ALA A 1 257 ? -30.498 -4.833 45.734 1.00 74.00 257 ALA A N 1
ATOM 1888 C CA . ALA A 1 257 ? -30.576 -3.672 44.848 1.00 74.00 257 ALA A CA 1
ATOM 1889 C C . ALA A 1 257 ? -30.204 -4.043 43.403 1.00 74.00 257 ALA A C 1
ATOM 1891 O O . ALA A 1 257 ? -30.899 -3.646 42.468 1.00 74.00 257 ALA A O 1
ATOM 1892 N N . ALA A 1 258 ? -29.194 -4.896 43.209 1.00 75.69 258 ALA A N 1
ATOM 1893 C CA . ALA A 1 258 ? -28.824 -5.389 41.882 1.00 75.69 258 ALA A CA 1
ATOM 1894 C C . ALA A 1 258 ? -29.949 -6.206 41.219 1.00 75.69 258 ALA A C 1
ATOM 1896 O O . ALA A 1 258 ? -30.299 -5.969 40.058 1.00 75.69 258 ALA A O 1
ATOM 1897 N N . ARG A 1 259 ? -30.597 -7.114 41.966 1.00 81.19 259 ARG A N 1
ATOM 1898 C CA . ARG A 1 259 ? -31.779 -7.848 41.470 1.00 81.19 259 ARG A CA 1
ATOM 1899 C C . ARG A 1 259 ? -32.952 -6.925 41.137 1.00 81.19 259 ARG A C 1
ATOM 1901 O O . ARG A 1 259 ? -33.678 -7.203 40.182 1.00 81.19 259 ARG A O 1
ATOM 1908 N N . HIS A 1 260 ? -33.141 -5.852 41.906 1.00 84.06 260 HIS A N 1
ATOM 1909 C CA . HIS A 1 260 ? -34.151 -4.836 41.618 1.00 84.06 260 HIS A CA 1
ATOM 1910 C C . HIS A 1 260 ? -33.844 -4.105 40.306 1.00 84.06 260 HIS A C 1
ATOM 1912 O O . HIS A 1 260 ? -34.687 -4.109 39.412 1.00 84.06 260 HIS A O 1
ATOM 1918 N N . ALA A 1 261 ? -32.628 -3.581 40.143 1.00 83.44 261 ALA A N 1
ATOM 1919 C CA . ALA A 1 261 ? -32.205 -2.896 38.922 1.00 83.44 261 ALA A CA 1
ATOM 1920 C C . ALA A 1 261 ? -32.335 -3.794 37.678 1.00 83.44 261 ALA A C 1
ATOM 1922 O O . ALA A 1 261 ? -32.842 -3.355 36.649 1.00 83.44 261 ALA A O 1
ATOM 1923 N N . ALA A 1 262 ? -31.973 -5.079 37.779 1.00 85.81 262 ALA A N 1
ATOM 1924 C CA . ALA A 1 262 ? -32.155 -6.042 36.691 1.00 85.81 262 ALA A CA 1
ATOM 1925 C C . ALA A 1 262 ? -33.638 -6.289 36.348 1.00 85.81 262 ALA A C 1
ATOM 1927 O O . ALA A 1 262 ? -33.991 -6.430 35.176 1.00 85.81 262 ALA A O 1
ATOM 1928 N N . ALA A 1 263 ? -34.523 -6.332 37.350 1.00 89.94 263 ALA A N 1
ATOM 1929 C CA . ALA A 1 263 ? -35.962 -6.451 37.120 1.00 89.94 263 ALA A CA 1
ATOM 1930 C C . ALA A 1 263 ? -36.534 -5.187 36.454 1.00 89.94 263 ALA A C 1
ATOM 1932 O O . ALA A 1 263 ? -37.277 -5.301 35.481 1.00 89.94 263 ALA A O 1
ATOM 1933 N N . VAL A 1 264 ? -36.139 -3.998 36.922 1.00 93.00 264 VAL A N 1
ATOM 1934 C CA . VAL A 1 264 ? -36.533 -2.706 36.334 1.00 93.00 264 VAL A CA 1
ATOM 1935 C C . VAL A 1 264 ? -36.055 -2.596 34.887 1.00 93.00 264 VAL A C 1
ATOM 1937 O O . VAL A 1 264 ? -36.849 -2.254 34.015 1.00 93.00 264 VAL A O 1
ATOM 1940 N N . ALA A 1 265 ? -34.802 -2.958 34.603 1.00 93.19 265 ALA A N 1
ATOM 1941 C CA . ALA A 1 265 ? -34.241 -2.981 33.251 1.00 93.19 265 ALA A CA 1
ATOM 1942 C C . ALA A 1 265 ? -35.052 -3.870 32.296 1.00 93.19 265 ALA A C 1
ATOM 1944 O O . ALA A 1 265 ? -35.369 -3.468 31.175 1.00 93.19 265 ALA A O 1
ATOM 1945 N N . ARG A 1 266 ? -35.434 -5.071 32.752 1.00 94.94 266 ARG A N 1
ATOM 1946 C CA . ARG A 1 266 ? -36.287 -5.981 31.977 1.00 94.94 266 ARG A CA 1
ATOM 1947 C C . ARG A 1 266 ? -37.661 -5.379 31.704 1.00 94.94 266 ARG A C 1
ATOM 1949 O O . ARG A 1 266 ? -38.078 -5.356 30.552 1.00 94.94 266 ARG A O 1
ATOM 1956 N N . PHE A 1 267 ? -38.331 -4.845 32.724 1.00 96.44 267 PHE A N 1
ATOM 1957 C CA . PHE A 1 267 ? -39.640 -4.219 32.535 1.00 96.44 267 PHE A CA 1
ATOM 1958 C C . PHE A 1 267 ? -39.571 -2.990 31.627 1.00 96.44 267 PHE A C 1
ATOM 1960 O O . PHE A 1 267 ? -40.448 -2.815 30.788 1.00 96.44 267 PHE A O 1
ATOM 1967 N N . ALA A 1 268 ? -38.523 -2.171 31.734 1.00 96.75 268 ALA A N 1
ATOM 1968 C CA . ALA A 1 268 ? -38.311 -1.025 30.854 1.00 96.75 268 ALA A CA 1
ATOM 1969 C C . ALA A 1 268 ? -38.196 -1.450 29.381 1.00 96.75 268 ALA A C 1
ATOM 1971 O O . ALA A 1 268 ? -38.826 -0.841 28.515 1.00 96.75 268 ALA A O 1
ATOM 1972 N N . ARG A 1 269 ? -37.458 -2.534 29.104 1.00 97.00 269 ARG A N 1
ATOM 1973 C CA . ARG A 1 269 ? -37.353 -3.121 27.761 1.00 97.00 269 ARG A CA 1
ATOM 1974 C C . ARG A 1 269 ? -38.694 -3.643 27.253 1.00 97.00 269 ARG A C 1
ATOM 1976 O O . ARG A 1 269 ? -39.080 -3.328 26.131 1.00 97.00 269 ARG A O 1
ATOM 1983 N N . ASP A 1 270 ? -39.397 -4.417 28.077 1.00 97.31 270 ASP A N 1
ATOM 1984 C CA . ASP A 1 270 ? -40.679 -5.028 27.711 1.00 97.31 270 ASP A CA 1
ATOM 1985 C C . ASP A 1 270 ? -41.747 -3.948 27.448 1.00 97.31 270 ASP A C 1
ATOM 1987 O O . ASP A 1 270 ? -42.518 -4.046 26.491 1.00 97.31 270 ASP A O 1
ATOM 1991 N N . MET A 1 271 ? -41.748 -2.864 28.234 1.00 97.00 271 MET A N 1
ATOM 1992 C CA . MET A 1 271 ? -42.606 -1.698 27.999 1.00 97.00 271 MET A CA 1
ATOM 1993 C C . MET A 1 271 ? -42.259 -0.994 26.684 1.00 97.00 271 MET A C 1
ATOM 1995 O O . MET A 1 271 ? -43.159 -0.765 25.876 1.00 97.00 271 MET A O 1
ATOM 1999 N N . ALA A 1 272 ? -40.976 -0.713 26.428 1.00 97.00 272 ALA A N 1
ATOM 2000 C CA . ALA A 1 272 ? -40.520 -0.112 25.170 1.00 97.00 272 ALA A CA 1
ATOM 2001 C C . ALA A 1 272 ? -40.909 -0.971 23.952 1.00 97.00 272 ALA A C 1
ATOM 2003 O O . ALA A 1 272 ? -41.370 -0.453 22.933 1.00 97.00 272 ALA A O 1
ATOM 2004 N N . GLN A 1 273 ? -40.808 -2.296 24.079 1.00 97.50 273 GLN A N 1
ATOM 2005 C CA . GLN A 1 273 ? -41.256 -3.230 23.051 1.00 97.50 273 GLN A CA 1
ATOM 2006 C C . GLN A 1 273 ? -42.777 -3.154 22.840 1.00 97.50 273 GLN A C 1
ATOM 2008 O O . GLN A 1 273 ? -43.237 -3.114 21.699 1.00 97.50 273 GLN A O 1
ATOM 2013 N N . SER A 1 274 ? -43.565 -3.102 23.918 1.00 97.12 274 SER A N 1
ATOM 2014 C CA . SER A 1 274 ? -45.035 -3.091 23.846 1.00 97.12 274 SER A CA 1
ATOM 2015 C C . SER A 1 274 ? -45.618 -1.846 23.169 1.00 97.12 274 SER A C 1
ATOM 2017 O O . SER A 1 274 ? -46.680 -1.928 22.554 1.00 97.12 274 SER A O 1
ATOM 2019 N N . VAL A 1 275 ? -44.912 -0.713 23.234 1.00 96.81 275 VAL A N 1
ATOM 2020 C CA . VAL A 1 275 ? -45.321 0.546 22.588 1.00 96.81 275 VAL A CA 1
ATOM 2021 C C . VAL A 1 275 ? -44.722 0.723 21.186 1.00 96.81 275 VAL A C 1
ATOM 2023 O O . VAL A 1 275 ? -44.880 1.777 20.577 1.00 96.81 275 VAL A O 1
ATOM 2026 N N . GLY A 1 276 ? -44.069 -0.315 20.649 1.00 95.88 276 GLY A N 1
ATOM 2027 C CA . GLY A 1 276 ? -43.589 -0.354 19.267 1.00 95.88 276 GLY A CA 1
ATOM 2028 C C . GLY A 1 276 ? -42.272 0.384 19.015 1.00 95.88 276 GLY A C 1
ATOM 2029 O O . GLY A 1 276 ? -42.012 0.760 17.873 1.00 95.88 276 GLY A O 1
ATOM 2030 N N . MET A 1 277 ? -41.443 0.600 20.043 1.00 97.19 277 MET A N 1
ATOM 2031 C CA . MET A 1 277 ? -40.124 1.220 19.865 1.00 97.19 277 MET A CA 1
ATOM 2032 C C . MET A 1 277 ? -39.163 0.293 19.110 1.00 97.19 277 MET A C 1
ATOM 2034 O O . MET A 1 277 ? -39.291 -0.936 19.150 1.00 97.19 277 MET A O 1
ATOM 2038 N N . SER A 1 278 ? -38.167 0.881 18.449 1.00 96.62 278 SER A N 1
ATOM 2039 C CA . SER A 1 278 ? -37.114 0.136 17.749 1.00 96.62 278 SER A CA 1
ATOM 2040 C C . SER A 1 278 ? -36.265 -0.705 18.712 1.00 96.62 278 SER A C 1
ATOM 2042 O O . SER A 1 278 ? -36.162 -0.392 19.897 1.00 96.62 278 SER A O 1
ATOM 2044 N N . GLU A 1 279 ? -35.604 -1.760 18.218 1.00 92.88 279 GLU A N 1
ATOM 2045 C CA . GLU A 1 279 ? -34.692 -2.574 19.047 1.00 92.88 279 GLU A CA 1
ATOM 2046 C C . GLU A 1 279 ? -33.623 -1.721 19.746 1.00 92.88 279 GLU A C 1
ATOM 2048 O O . GLU A 1 279 ? -33.308 -1.953 20.911 1.00 92.88 279 GLU A O 1
ATOM 2053 N N . GLN A 1 280 ? -33.123 -0.682 19.069 1.00 92.62 280 GLN A N 1
ATOM 2054 C CA . GLN A 1 280 ? -32.128 0.230 19.628 1.00 92.62 280 GLN A CA 1
ATOM 2055 C C . GLN A 1 280 ? -32.678 1.032 20.820 1.00 92.62 280 GLN A C 1
ATOM 2057 O O . GLN A 1 280 ? -31.982 1.221 21.816 1.00 92.62 280 GLN A O 1
ATOM 2062 N N . GLU A 1 281 ? -33.932 1.481 20.747 1.00 94.94 281 GLU A N 1
ATOM 2063 C CA . GLU A 1 281 ? -34.608 2.184 21.844 1.00 94.94 281 GLU A CA 1
ATOM 2064 C C . GLU A 1 281 ? -34.971 1.241 22.998 1.00 94.94 281 GLU A C 1
ATOM 2066 O O . GLU A 1 281 ? -34.865 1.623 24.162 1.00 94.94 281 GLU A O 1
ATOM 2071 N N . GLN A 1 282 ? -35.338 -0.007 22.697 1.00 96.19 282 GLN A N 1
ATOM 2072 C CA . GLN A 1 282 ? -35.576 -1.037 23.711 1.00 96.19 282 GLN A CA 1
ATOM 2073 C C . GLN A 1 282 ? -34.303 -1.343 24.511 1.00 96.19 282 GLN A C 1
ATOM 2075 O O . GLN A 1 282 ? -34.345 -1.463 25.738 1.00 96.19 282 GLN A O 1
ATOM 2080 N N . GLU A 1 283 ? -33.163 -1.457 23.830 1.00 91.19 283 GLU A N 1
ATOM 2081 C CA . GLU A 1 283 ? -31.871 -1.710 24.469 1.00 91.19 283 GLU A CA 1
ATOM 2082 C C . GLU A 1 283 ? -31.398 -0.498 25.282 1.00 91.19 283 GLU A C 1
ATOM 2084 O O . GLU A 1 283 ? -30.921 -0.658 26.407 1.00 91.19 283 GLU A O 1
ATOM 2089 N N . LEU A 1 284 ? -31.653 0.721 24.792 1.00 92.00 284 LEU A N 1
ATOM 2090 C CA . LEU A 1 284 ? -31.439 1.948 25.560 1.00 92.00 284 LEU A CA 1
ATOM 2091 C C . LEU A 1 284 ? -32.292 1.984 26.840 1.00 92.00 284 LEU A C 1
ATOM 2093 O O . LEU A 1 284 ? -31.764 2.288 27.910 1.00 92.00 284 LEU A O 1
ATOM 2097 N N . ALA A 1 285 ? -33.583 1.643 26.755 1.00 93.38 285 ALA A N 1
ATOM 2098 C CA . ALA A 1 285 ? -34.484 1.591 27.909 1.00 93.38 285 ALA A CA 1
ATOM 2099 C C . ALA A 1 285 ? -34.027 0.551 28.947 1.00 93.38 285 ALA A C 1
ATOM 2101 O O . ALA A 1 285 ? -34.027 0.828 30.149 1.00 93.38 285 ALA A O 1
ATOM 2102 N N . HIS A 1 286 ? -33.566 -0.616 28.487 1.00 93.38 286 HIS A N 1
ATOM 2103 C CA . HIS A 1 286 ? -32.964 -1.633 29.346 1.00 93.38 286 HIS A CA 1
ATOM 2104 C C . HIS A 1 286 ? -31.730 -1.096 30.084 1.00 93.38 286 HIS A C 1
ATOM 2106 O O . HIS A 1 286 ? -31.650 -1.181 31.312 1.00 93.38 286 HIS A O 1
ATOM 2112 N N . THR A 1 287 ? -30.767 -0.518 29.356 1.00 88.25 287 THR A N 1
ATOM 2113 C CA . THR A 1 287 ? -29.547 0.045 29.953 1.00 88.25 287 THR A CA 1
ATOM 2114 C C . THR A 1 287 ? -29.867 1.174 30.933 1.00 88.25 287 THR A C 1
ATOM 2116 O O . THR A 1 287 ? -29.264 1.223 32.003 1.00 88.25 287 THR A O 1
ATOM 2119 N N . ALA A 1 288 ? -30.835 2.040 30.617 1.00 88.75 288 ALA A N 1
ATOM 2120 C CA . ALA A 1 288 ? -31.280 3.106 31.512 1.00 88.75 288 ALA A CA 1
ATOM 2121 C C . ALA A 1 288 ? -31.884 2.550 32.811 1.00 88.75 288 ALA A C 1
ATOM 2123 O O . ALA A 1 288 ? -31.500 2.989 33.893 1.00 88.75 288 ALA A O 1
ATOM 2124 N N . GLY A 1 289 ? -32.759 1.540 32.732 1.00 89.75 289 GLY A N 1
ATOM 2125 C CA . GLY A 1 289 ? -33.338 0.900 33.919 1.00 89.75 289 GLY A CA 1
ATOM 2126 C C . GLY A 1 289 ? -32.290 0.229 34.814 1.00 89.75 289 GLY A C 1
ATOM 2127 O O . GLY A 1 289 ? -32.367 0.321 36.040 1.00 89.75 289 GLY A O 1
ATOM 2128 N N . LEU A 1 290 ? -31.257 -0.365 34.208 1.00 85.38 290 LEU A N 1
ATOM 2129 C CA . LEU A 1 290 ? -30.149 -0.999 34.930 1.00 85.38 290 LEU A CA 1
ATOM 2130 C C . LEU A 1 290 ? -29.280 0.015 35.697 1.00 85.38 290 LEU A C 1
ATOM 2132 O O . LEU A 1 290 ? -28.593 -0.355 36.645 1.00 85.38 290 LEU A O 1
ATOM 2136 N N . LEU A 1 291 ? -29.311 1.285 35.287 1.00 82.81 291 LEU A N 1
ATOM 2137 C CA . LEU A 1 291 ? -28.479 2.368 35.813 1.00 82.81 291 LEU A CA 1
ATOM 2138 C C . LEU A 1 291 ? -29.237 3.436 36.594 1.00 82.81 291 LEU A C 1
ATOM 2140 O O . LEU A 1 291 ? -28.594 4.348 37.108 1.00 82.81 291 LEU A O 1
ATOM 2144 N N . HIS A 1 292 ? -30.566 3.368 36.658 1.00 85.38 292 HIS A N 1
ATOM 2145 C CA . HIS A 1 292 ? -31.381 4.505 37.091 1.00 85.38 292 HIS A CA 1
ATOM 2146 C C . HIS A 1 292 ? -31.022 5.017 38.497 1.00 85.38 292 HIS A C 1
ATOM 2148 O O . HIS A 1 292 ? -30.972 6.224 38.710 1.00 85.38 292 HIS A O 1
ATOM 2154 N N . ASP A 1 293 ? -30.647 4.111 39.402 1.00 76.12 293 ASP A N 1
ATOM 2155 C CA . ASP A 1 293 ? -30.273 4.419 40.786 1.00 76.12 293 ASP A CA 1
ATOM 2156 C C . ASP A 1 293 ? -28.754 4.508 41.018 1.00 76.12 293 ASP A C 1
ATOM 2158 O O . ASP A 1 293 ? -28.287 4.488 42.158 1.00 76.12 293 ASP A O 1
ATOM 2162 N N . ILE A 1 294 ? -27.935 4.648 39.966 1.00 72.12 294 ILE A N 1
ATOM 2163 C CA . ILE A 1 294 ? -26.474 4.790 40.119 1.00 72.12 294 ILE A CA 1
ATOM 2164 C C . ILE A 1 294 ? -26.080 6.027 40.949 1.00 72.12 294 ILE A C 1
ATOM 2166 O O . ILE A 1 294 ? -25.005 6.062 41.542 1.00 72.12 294 ILE A O 1
ATOM 2170 N N . GLY A 1 295 ? -26.955 7.035 41.030 1.00 66.38 295 GLY A N 1
ATOM 2171 C CA . GLY A 1 295 ? -26.767 8.227 41.861 1.00 66.38 295 GLY A CA 1
ATOM 2172 C C . GLY A 1 295 ? -26.965 7.991 43.362 1.00 66.38 295 GLY A C 1
ATOM 2173 O O . GLY A 1 295 ? -26.473 8.787 44.159 1.00 66.38 295 GLY A O 1
ATOM 2174 N N . HIS A 1 296 ? -27.602 6.886 43.772 1.00 68.12 296 HIS A N 1
ATOM 2175 C CA . HIS A 1 296 ? -27.866 6.577 45.186 1.00 68.12 296 HIS A CA 1
ATOM 2176 C C . HIS A 1 296 ? -26.569 6.416 46.008 1.00 68.12 296 HIS A C 1
ATOM 2178 O O . HIS A 1 296 ? -26.575 6.522 47.231 1.00 68.12 296 HIS A O 1
ATOM 2184 N N . PHE A 1 297 ? -25.422 6.220 45.351 1.00 59.38 297 PHE A N 1
ATOM 2185 C CA . PHE A 1 297 ? -24.103 6.217 45.990 1.00 59.38 297 PHE A CA 1
ATOM 2186 C C . PHE A 1 297 ? -23.617 7.577 46.496 1.00 59.38 297 PHE A C 1
ATOM 2188 O O . PHE A 1 297 ? -22.705 7.608 47.319 1.00 59.38 297 PHE A O 1
ATOM 2195 N N . ALA A 1 298 ? -24.170 8.679 45.988 1.00 59.41 298 ALA A N 1
ATOM 2196 C CA . ALA A 1 298 ? -23.817 10.025 46.431 1.00 59.41 298 ALA A CA 1
ATOM 2197 C C . ALA A 1 298 ? -24.566 10.441 47.710 1.00 59.41 298 ALA A C 1
ATOM 2199 O O . ALA A 1 298 ? -24.229 11.462 48.307 1.00 59.41 298 ALA A O 1
ATOM 2200 N N . LEU A 1 299 ? -25.563 9.659 48.138 1.00 64.00 299 LEU A N 1
ATOM 2201 C CA . LEU A 1 299 ? -26.338 9.924 49.345 1.00 64.00 299 LEU A CA 1
ATOM 2202 C C . LEU A 1 299 ? -25.539 9.521 50.592 1.00 64.00 299 LEU A C 1
ATOM 2204 O O . LEU A 1 299 ? -24.924 8.456 50.643 1.00 64.00 299 LEU A O 1
ATOM 2208 N N . SER A 1 300 ? -25.559 10.385 51.609 1.00 54.69 300 SER A N 1
ATOM 2209 C CA . SER A 1 300 ? -24.942 10.122 52.914 1.00 54.69 300 SER A CA 1
ATOM 2210 C C . SER A 1 300 ? -25.515 8.849 53.548 1.00 54.69 300 SER A C 1
ATOM 2212 O O . SER A 1 300 ? -26.728 8.628 53.498 1.00 54.69 300 SER A O 1
ATOM 2214 N N . ASP A 1 301 ? -24.676 8.061 54.235 1.00 62.56 301 ASP A N 1
ATOM 2215 C CA . ASP A 1 301 ? -25.105 6.888 55.020 1.00 62.56 301 ASP A CA 1
ATOM 2216 C C . ASP A 1 301 ? -26.238 7.242 56.008 1.00 62.56 301 ASP A C 1
ATOM 2218 O O . ASP A 1 301 ? -27.057 6.394 56.362 1.00 62.56 301 ASP A O 1
ATOM 2222 N N . ARG A 1 302 ? -26.337 8.519 56.412 1.00 59.59 302 ARG A N 1
ATOM 2223 C CA . ARG A 1 302 ? -27.427 9.044 57.245 1.00 59.59 302 ARG A CA 1
ATOM 2224 C C . ARG A 1 302 ? -28.807 8.867 56.594 1.00 59.59 302 ARG A C 1
ATOM 2226 O O . ARG A 1 302 ? -29.724 8.431 57.287 1.00 59.59 302 ARG A O 1
ATOM 2233 N N . VAL A 1 303 ? -28.918 9.139 55.290 1.00 64.75 303 VAL A N 1
ATOM 2234 C CA . VAL A 1 303 ? -30.158 9.066 54.490 1.00 64.75 303 VAL A CA 1
ATOM 2235 C C . VAL A 1 303 ? -30.407 7.642 53.971 1.00 64.75 303 VAL A C 1
ATOM 2237 O O . VAL A 1 303 ? -31.551 7.213 53.855 1.00 64.75 303 VAL A O 1
ATOM 2240 N N . ALA A 1 304 ? -29.346 6.870 53.715 1.00 63.38 304 ALA A N 1
ATOM 2241 C CA . ALA A 1 304 ? -29.441 5.521 53.147 1.00 63.38 304 ALA A CA 1
ATOM 2242 C C . ALA A 1 304 ? -29.769 4.400 54.166 1.00 63.38 304 ALA A C 1
ATOM 2244 O O . ALA A 1 304 ? -29.989 3.249 53.776 1.00 63.38 304 ALA A O 1
ATOM 2245 N N . GLU A 1 305 ? -29.780 4.687 55.472 1.00 66.62 305 GLU A N 1
ATOM 2246 C CA . GLU A 1 305 ? -29.964 3.666 56.514 1.00 66.62 305 GLU A CA 1
ATOM 2247 C C . GLU A 1 305 ? -31.439 3.262 56.690 1.00 66.62 305 GLU A C 1
ATOM 2249 O O . GLU A 1 305 ? -32.325 4.090 56.916 1.00 66.62 305 GLU A O 1
ATOM 2254 N N . ARG A 1 306 ? -31.719 1.955 56.615 1.00 61.22 306 ARG A N 1
ATOM 2255 C CA . ARG A 1 306 ? -33.088 1.425 56.707 1.00 61.22 306 ARG A CA 1
ATOM 2256 C C . ARG A 1 306 ? -33.651 1.525 58.127 1.00 61.22 306 ARG A C 1
ATOM 2258 O O . ARG A 1 306 ? -32.987 1.162 59.090 1.00 61.22 306 ARG A O 1
ATOM 2265 N N . GLY A 1 307 ? -34.931 1.890 58.230 1.00 66.81 307 GLY A N 1
ATOM 2266 C CA . GLY A 1 307 ? -35.694 1.868 59.487 1.00 66.81 307 GLY A CA 1
ATOM 2267 C C . GLY A 1 307 ? -35.722 3.193 60.250 1.00 66.81 307 GLY A C 1
ATOM 2268 O O . GLY A 1 307 ? -36.271 3.242 61.348 1.00 66.81 307 GLY A O 1
ATOM 2269 N N . ARG A 1 308 ? -35.170 4.264 59.672 1.00 71.38 308 ARG A N 1
ATOM 2270 C CA . ARG A 1 308 ? -35.264 5.624 60.208 1.00 71.38 308 ARG A CA 1
ATOM 2271 C C . ARG A 1 308 ? -36.330 6.419 59.458 1.00 71.38 308 ARG A C 1
ATOM 2273 O O . ARG A 1 308 ? -36.488 6.265 58.250 1.00 71.38 308 ARG A O 1
ATOM 2280 N N . THR A 1 309 ? -37.051 7.272 60.176 1.00 77.56 309 THR A N 1
ATOM 2281 C CA . THR A 1 309 ? -37.915 8.281 59.558 1.00 77.56 309 THR A CA 1
ATOM 2282 C C . THR A 1 309 ? -37.030 9.449 59.151 1.00 77.56 309 THR A C 1
ATOM 2284 O O . THR A 1 309 ? -36.368 10.033 60.008 1.00 77.56 309 THR A O 1
ATOM 2287 N N . LEU A 1 310 ? -36.989 9.752 57.856 1.00 78.81 310 LEU A N 1
ATOM 2288 C CA . LEU A 1 310 ? -36.257 10.906 57.341 1.00 78.81 310 LEU A CA 1
ATOM 2289 C C . LEU A 1 310 ? -36.865 12.193 57.909 1.00 78.81 310 LEU A C 1
ATOM 2291 O O . LEU A 1 310 ? -38.090 12.320 57.999 1.00 78.81 310 LEU A O 1
ATOM 2295 N N . THR A 1 311 ? -36.006 13.119 58.319 1.00 82.62 311 THR A N 1
ATOM 2296 C CA . THR A 1 311 ? -36.406 14.472 58.716 1.00 82.62 311 THR A CA 1
ATOM 2297 C C . THR A 1 311 ? -36.565 15.362 57.483 1.00 82.62 311 THR A C 1
ATOM 2299 O O . THR A 1 311 ? -36.117 15.005 56.397 1.00 82.62 311 THR A O 1
ATOM 2302 N N . GLU A 1 312 ? -37.195 16.528 57.630 1.00 80.50 312 GLU A N 1
ATOM 2303 C CA . GLU A 1 312 ? -37.391 17.456 56.505 1.00 80.50 312 GLU A CA 1
ATOM 2304 C C . GLU A 1 312 ? -36.057 17.907 55.886 1.00 80.50 312 GLU A C 1
ATOM 2306 O O . GLU A 1 312 ? -35.933 18.015 54.669 1.00 80.50 312 GLU A O 1
ATOM 2311 N N . ASP A 1 313 ? -35.022 18.063 56.717 1.00 75.31 313 ASP A N 1
ATOM 2312 C CA . ASP A 1 313 ? -33.663 18.379 56.270 1.00 75.31 313 ASP A CA 1
ATOM 2313 C C . ASP A 1 313 ? -33.026 17.227 55.468 1.00 75.31 313 ASP A C 1
ATOM 2315 O O . ASP A 1 313 ? -32.212 17.480 54.583 1.00 75.31 313 ASP A O 1
ATOM 2319 N N . ASP A 1 314 ? -33.403 15.970 55.739 1.00 73.75 314 ASP A N 1
ATOM 2320 C CA . ASP A 1 314 ? -32.912 14.802 54.993 1.00 73.75 314 ASP A CA 1
ATOM 2321 C C . ASP A 1 314 ? -33.583 14.671 53.610 1.00 73.75 314 ASP A C 1
ATOM 2323 O O . ASP A 1 314 ? -32.989 14.093 52.705 1.00 73.75 314 ASP A O 1
ATOM 2327 N N . TRP A 1 315 ? -34.802 15.202 53.430 1.00 74.81 315 TRP A N 1
ATOM 2328 C CA . TRP A 1 315 ? -35.510 15.218 52.137 1.00 74.81 315 TRP A CA 1
ATOM 2329 C C . TRP A 1 315 ? -35.013 16.308 51.179 1.00 74.81 315 TRP A C 1
ATOM 2331 O O . TRP A 1 315 ? -35.217 16.199 49.970 1.00 74.81 315 TRP A O 1
ATOM 2341 N N . MET A 1 316 ? -34.394 17.359 51.719 1.00 67.88 316 MET A N 1
ATOM 2342 C CA . MET A 1 316 ? -33.924 18.530 50.969 1.00 67.88 316 MET A CA 1
ATOM 2343 C C . MET A 1 316 ? -32.436 18.459 50.580 1.00 67.88 316 MET A C 1
ATOM 2345 O O . MET A 1 316 ? -31.958 19.354 49.877 1.00 67.88 316 MET A O 1
ATOM 2349 N N . ALA A 1 317 ? -31.713 17.440 51.060 1.00 56.09 317 ALA A N 1
ATOM 2350 C CA . ALA A 1 317 ? -30.287 17.196 50.821 1.00 56.09 317 ALA A CA 1
ATOM 2351 C C . ALA A 1 317 ? -30.037 16.376 49.546 1.00 56.09 317 ALA A C 1
ATOM 2353 O O . ALA A 1 317 ? -29.050 16.700 48.842 1.00 56.09 317 ALA A O 1
#

Foldseek 3Di:
DDPPDPPPPPLQVVLLVVLLVVLVVLLVVLVVLLVVCVVLFDDDPLLVLLQVQLLLLLQLLVLDDPPLAQRSLLLSLLLCLQHTASNSSLNSQLNSLVSNCVNVVNDPSVSSLSSSLRNNLSRVLSVQNCVPPVDQDPDPVSLVSSLVSLLSSLVSSLVSVLVSCCSNPVPCCSPPVVVVVCVVSSVVNSVLNSVLSNQCVPPNDVRNSVSSVVSSVVSNVVSVVVVVVVVVVVVVVVVVVVVVVLLVVCCVVPVPVQVQLQVQLVVQLVVCVVVPHDPVVSNVSSVCSNCVCSCVVVQDPVLVDPDDDDDPVSVVD

Sequence (317 aa):
MAHGTAVSEPGVWRAHRVVLLVSSLGLALSTGVARFRLPSDHRNGLSVVLGVAALASGLAVASAGDTTSVSASFLVTALAAVFLGPASAWVTAVLAEAVAAWRRHTRRLLIAFNLFGATVPAVSAAVVVQAVEPKVSNSVGFYALVAAVAAGINVLGYALIAYTHEALHRDGAMGPRAFFRFAPSIVLNVALVVAGAAIYVKVGLPGIAFALTAVFAFSYMAYLLDQSRRRAQQYVSLSWGVLAGLMRSLDVRDERAARHAAAVARFARDMAQSVGMSEQEQELAHTAGLLHDIGHFALSDRVAERGRTLTEDDWMA

Secondary structure (DSSP, 8-state):
---------HHHHHHHHHHHHHHHHHHHHHHHHHHHHGGG---SHHHHHHHHHHHHHHHHGGG--SS----HHHHHHHHHHHHT-HHHHHHHHHHHHHHHHHHTT--HHHHHHHHHHHHHHHHHHHHHHHHH-SS---SHHHHHHHHHHHHHHHHHHHHHHHHHHHHHH-S-TTSHHHHHHTHHHHHHHHHHHHHHHHHHHHH-HHHHHHHHHHHHHHHHHHHHHHHHHHHHHHHHHHHHHHHHHHHHHHHHH-HHHHHHHHHHHHHHHHHHHHTT--HHHHHHHHHHHHHTTGGGGGS-HHHH-TTPPPPHHHH--